Protein AF-A0AAW9KDI6-F1 (afdb_monomer_lite)

Radius of gyration: 39.96 Å; chains: 1; bounding box: 71×36×98 Å

pLDDT: mean 90.15, std 8.08, range [50.38, 98.44]

Organism: Clostridium perfringens (NCBI:txid1502)

Secondary structure (DSSP, 8-state):
-HHHHHHHHHHHHHS-SS--HHHHHHHHHHHHHTTTTSEEEEEEEETTEEEEEEEE--HHHHTTSEEEEESSHHHHHHHHHHHHHHHHHHHHHHHHHHHHHHHHHHHHHHHHHHHHHHHHHHHTHHHHHHHHHHHHHTGGGPPTT-SEEEEE-TTSTT--EEEEE--TTS-HHHHHHHHHHHHHHHHHH-

Structure (mmCIF, N/CA/C/O backbone):
data_AF-A0AAW9KDI6-F1
#
_entry.id   AF-A0AAW9KDI6-F1
#
loop_
_atom_site.group_PDB
_atom_site.id
_atom_site.type_symbol
_atom_site.label_atom_id
_atom_site.label_alt_id
_atom_site.label_comp_id
_atom_site.label_asym_id
_atom_site.label_entity_id
_atom_site.label_seq_id
_atom_site.pdbx_PDB_ins_code
_atom_site.Cartn_x
_atom_site.Cartn_y
_atom_site.Cartn_z
_atom_site.occupancy
_atom_site.B_iso_or_equiv
_atom_site.auth_seq_id
_atom_site.auth_comp_id
_atom_site.auth_asym_id
_atom_site.auth_atom_id
_atom_site.pdbx_PDB_model_num
ATOM 1 N N . GLY A 1 1 ? 11.088 2.770 -30.525 1.00 50.38 1 GLY A N 1
ATOM 2 C CA . GLY A 1 1 ? 9.807 3.059 -31.230 1.00 50.38 1 GLY A CA 1
ATOM 3 C C . GLY A 1 1 ? 9.611 4.532 -31.585 1.00 50.38 1 GLY A C 1
ATOM 4 O O . GLY A 1 1 ? 9.588 4.874 -32.758 1.00 50.38 1 GLY A O 1
ATOM 5 N N . LYS A 1 2 ? 9.484 5.420 -30.587 1.00 68.62 2 LYS A N 1
ATOM 6 C CA . LYS A 1 2 ? 9.299 6.873 -30.806 1.00 68.62 2 LYS A CA 1
ATOM 7 C C . LYS A 1 2 ? 10.582 7.620 -31.217 1.00 68.62 2 LYS A C 1
ATOM 9 O O . LYS A 1 2 ? 10.505 8.715 -31.759 1.00 68.62 2 LYS A O 1
ATOM 14 N N . SER A 1 3 ? 11.752 7.046 -30.947 1.00 76.44 3 SER A N 1
ATOM 15 C CA . SER A 1 3 ? 13.063 7.683 -31.137 1.00 76.44 3 SER A CA 1
ATOM 16 C C . SER A 1 3 ? 13.425 7.845 -32.618 1.00 76.44 3 SER A C 1
ATOM 18 O O . SER A 1 3 ? 13.747 8.951 -33.054 1.00 76.44 3 SER A O 1
ATOM 20 N N . LEU A 1 4 ? 13.270 6.767 -33.398 1.00 78.62 4 LEU A N 1
ATOM 21 C CA . LEU A 1 4 ? 13.506 6.755 -34.845 1.00 78.62 4 LEU A CA 1
ATOM 22 C C . LEU A 1 4 ? 12.496 7.633 -35.590 1.00 78.62 4 LEU A C 1
ATOM 24 O O . LEU A 1 4 ? 12.890 8.453 -36.409 1.00 78.62 4 LEU A O 1
ATOM 28 N N . SER A 1 5 ? 11.201 7.533 -35.272 1.00 81.62 5 SER A N 1
ATOM 29 C CA . SER A 1 5 ? 10.185 8.376 -35.917 1.00 81.62 5 SER A CA 1
ATOM 30 C C . SER A 1 5 ? 10.403 9.864 -35.636 1.00 81.62 5 SER A C 1
ATOM 32 O O . SER A 1 5 ? 10.267 10.687 -36.536 1.00 81.62 5 SER A O 1
ATOM 34 N N . LYS A 1 6 ? 10.813 10.220 -34.411 1.00 81.38 6 LYS A N 1
ATOM 35 C CA . LYS A 1 6 ? 11.171 11.597 -34.048 1.00 81.38 6 LYS A CA 1
ATOM 36 C C . LYS A 1 6 ? 12.442 12.080 -34.752 1.00 81.38 6 LYS A C 1
ATOM 38 O O . LYS A 1 6 ? 12.523 13.261 -35.076 1.00 81.38 6 LYS A O 1
ATOM 43 N N . SER A 1 7 ? 13.417 11.196 -34.969 1.00 80.00 7 SER A N 1
ATOM 44 C CA . SER A 1 7 ? 14.617 11.498 -35.759 1.00 80.00 7 SER A CA 1
ATOM 45 C C . SER A 1 7 ? 14.251 11.764 -37.221 1.00 80.00 7 SER A C 1
ATOM 47 O O . SER A 1 7 ? 14.527 12.848 -37.722 1.00 80.00 7 SER A O 1
ATOM 49 N N . ILE A 1 8 ? 13.508 10.850 -37.852 1.00 80.06 8 ILE A N 1
ATOM 50 C CA . ILE A 1 8 ? 13.028 10.991 -39.234 1.00 80.06 8 ILE A CA 1
ATOM 51 C C . ILE A 1 8 ? 12.225 12.287 -39.408 1.00 80.06 8 ILE A C 1
ATOM 53 O O . ILE A 1 8 ? 12.468 13.040 -40.344 1.00 80.06 8 ILE A O 1
ATOM 57 N N . TYR A 1 9 ? 11.310 12.588 -38.482 1.00 81.06 9 TYR A N 1
ATOM 58 C CA . TYR A 1 9 ? 10.530 13.825 -38.523 1.00 81.06 9 TYR A CA 1
ATOM 59 C C . TYR A 1 9 ? 11.410 15.079 -38.477 1.00 81.06 9 TYR A C 1
ATOM 61 O O . TYR A 1 9 ? 11.176 16.011 -39.243 1.00 81.06 9 TYR A O 1
ATOM 69 N N . LYS A 1 10 ? 12.423 15.113 -37.598 1.00 78.31 10 LYS A N 1
ATOM 70 C CA . LYS A 1 10 ? 13.362 16.240 -37.528 1.00 78.31 10 LYS A CA 1
ATOM 71 C C . LYS A 1 10 ? 14.131 16.403 -38.835 1.00 78.31 10 LYS A C 1
ATOM 73 O O . LYS A 1 10 ? 14.172 17.518 -39.338 1.00 78.31 10 LYS A O 1
ATOM 78 N N . ASN A 1 11 ? 14.642 15.311 -39.396 1.00 78.06 11 ASN A N 1
ATOM 79 C CA . ASN A 1 11 ? 15.410 15.346 -40.640 1.00 78.06 11 ASN A CA 1
ATOM 80 C C . ASN A 1 11 ? 14.552 15.848 -41.815 1.00 78.06 11 ASN A C 1
ATOM 82 O O . ASN A 1 11 ? 15.003 16.672 -42.595 1.00 78.06 11 ASN A O 1
ATOM 86 N N . ILE A 1 12 ? 13.283 15.432 -41.902 1.00 77.94 12 ILE A N 1
ATOM 87 C CA . ILE A 1 12 ? 12.346 15.925 -42.930 1.00 77.94 12 ILE A CA 1
ATOM 88 C C . ILE A 1 12 ? 11.987 17.408 -42.709 1.00 77.94 12 ILE A C 1
ATOM 90 O O . ILE A 1 12 ? 11.808 18.150 -43.674 1.00 77.94 12 ILE A O 1
ATOM 94 N N . SER A 1 13 ? 11.858 17.837 -41.448 1.00 72.56 13 SER A N 1
ATOM 95 C CA . SER A 1 13 ? 11.407 19.191 -41.085 1.00 72.56 13 SER A CA 1
ATOM 96 C C . SER A 1 13 ? 12.515 20.247 -41.111 1.00 72.56 13 SER A C 1
ATOM 98 O O . SER A 1 13 ? 12.206 21.426 -41.236 1.00 72.56 13 SER A O 1
ATOM 100 N N . GLN A 1 14 ? 13.787 19.863 -40.958 1.00 65.69 14 GLN A N 1
ATOM 101 C CA . GLN A 1 14 ? 14.921 20.797 -41.017 1.00 65.69 14 GLN A CA 1
ATOM 102 C C . GLN A 1 14 ? 15.125 21.385 -42.420 1.00 65.69 14 GLN A C 1
ATOM 104 O O . GLN A 1 14 ? 15.564 22.527 -42.523 1.00 65.69 14 GLN A O 1
ATOM 109 N N . ASP A 1 15 ? 14.738 20.651 -43.467 1.00 58.00 15 ASP A N 1
ATOM 110 C CA . ASP A 1 15 ? 14.993 21.041 -44.857 1.00 58.00 15 ASP A CA 1
ATOM 111 C C . ASP A 1 15 ? 13.822 21.772 -45.543 1.00 58.00 15 ASP A C 1
ATOM 113 O O . ASP A 1 15 ? 14.015 22.329 -46.621 1.00 58.00 15 ASP A O 1
ATOM 117 N N . ASN A 1 16 ? 12.606 21.801 -44.969 1.00 60.25 16 ASN A N 1
ATOM 118 C CA . ASN A 1 16 ? 11.418 22.310 -45.676 1.00 60.25 16 ASN A CA 1
ATOM 119 C C . ASN A 1 16 ? 10.397 23.032 -44.776 1.00 60.25 16 ASN A C 1
ATOM 121 O O . ASN A 1 16 ? 9.900 22.471 -43.802 1.00 60.25 16 ASN A O 1
ATOM 125 N N . ASN A 1 17 ? 9.971 24.238 -45.182 1.00 63.78 17 ASN A N 1
ATOM 126 C CA . ASN A 1 17 ? 8.919 25.015 -44.501 1.00 63.78 17 ASN A CA 1
ATOM 127 C C . ASN A 1 17 ? 7.511 24.384 -44.603 1.00 63.78 17 ASN A C 1
ATOM 129 O O . ASN A 1 17 ? 6.624 24.746 -43.832 1.00 63.78 17 ASN A O 1
ATOM 133 N N . THR A 1 18 ? 7.283 23.454 -45.541 1.00 71.31 18 THR A N 1
ATOM 134 C CA . THR A 1 18 ? 6.028 22.688 -45.663 1.00 71.31 18 THR A CA 1
ATOM 135 C C . THR A 1 18 ? 6.316 21.237 -46.048 1.00 71.31 18 THR A C 1
ATOM 137 O O . THR A 1 18 ? 7.065 20.965 -46.982 1.00 71.31 18 THR A O 1
ATOM 140 N N . ILE A 1 19 ? 5.723 20.292 -45.314 1.00 77.75 19 ILE A N 1
ATOM 141 C CA . ILE A 1 19 ? 5.861 18.853 -45.566 1.00 77.75 19 ILE A CA 1
ATOM 142 C C . ILE A 1 19 ? 4.794 18.439 -46.588 1.00 77.75 19 ILE A C 1
ATOM 144 O O . ILE A 1 19 ? 3.603 18.609 -46.332 1.00 77.75 19 ILE A O 1
ATOM 148 N N . ASN A 1 20 ? 5.204 17.872 -47.725 1.00 84.38 20 ASN A N 1
ATOM 149 C CA . ASN A 1 20 ? 4.297 17.332 -48.742 1.00 84.38 20 ASN A CA 1
ATOM 150 C C . ASN A 1 20 ? 4.613 15.854 -49.058 1.00 84.38 20 ASN A C 1
ATOM 152 O O . ASN A 1 20 ? 5.637 15.311 -48.637 1.00 84.38 20 ASN A O 1
ATOM 156 N N . MET A 1 21 ? 3.709 15.185 -49.778 1.00 84.38 21 MET A N 1
ATOM 157 C CA . MET A 1 21 ? 3.810 13.742 -50.031 1.00 84.38 21 MET A CA 1
ATOM 158 C C . MET A 1 21 ? 5.005 13.364 -50.918 1.00 84.38 21 MET A C 1
ATOM 160 O O . MET A 1 21 ? 5.613 12.315 -50.714 1.00 84.38 21 MET A O 1
ATOM 164 N N . GLU A 1 22 ? 5.375 14.230 -51.860 1.00 85.62 22 GLU A N 1
ATOM 165 C CA . GLU A 1 22 ? 6.502 14.011 -52.768 1.00 85.62 22 GLU A CA 1
ATOM 166 C C . GLU A 1 22 ? 7.850 14.076 -52.034 1.00 85.62 22 GLU A C 1
ATOM 168 O O . GLU A 1 22 ? 8.706 13.211 -52.224 1.00 85.62 22 GLU A O 1
ATOM 173 N N . LEU A 1 23 ? 8.010 15.034 -51.117 1.00 83.56 23 LEU A N 1
ATOM 174 C CA . LEU A 1 23 ? 9.180 15.152 -50.244 1.00 83.56 23 LEU A CA 1
ATOM 175 C C . LEU A 1 23 ? 9.330 13.932 -49.336 1.00 83.56 23 LEU A C 1
ATOM 177 O O . LEU A 1 23 ? 10.421 13.374 -49.242 1.00 83.56 23 LEU A O 1
ATOM 181 N N . ILE A 1 24 ? 8.238 13.483 -48.705 1.00 85.38 24 ILE A N 1
ATOM 182 C CA . ILE A 1 24 ? 8.248 12.277 -47.865 1.00 85.38 24 ILE A CA 1
ATOM 183 C C . ILE A 1 24 ? 8.690 11.067 -48.691 1.00 85.38 24 ILE A C 1
ATOM 185 O O . ILE A 1 24 ? 9.576 10.320 -48.273 1.00 85.38 24 ILE A O 1
ATOM 189 N N . PHE A 1 25 ? 8.093 10.875 -49.869 1.00 86.69 25 PHE A N 1
ATOM 190 C CA . PHE A 1 25 ? 8.416 9.751 -50.741 1.00 86.69 25 PHE A CA 1
ATOM 191 C C . PHE A 1 25 ? 9.888 9.766 -51.168 1.00 86.69 25 PHE A C 1
ATOM 193 O O . PHE A 1 25 ? 10.577 8.751 -51.048 1.00 86.69 25 PHE A O 1
ATOM 200 N N . ASN A 1 26 ? 10.394 10.921 -51.604 1.00 86.38 26 ASN A N 1
ATOM 201 C CA . ASN A 1 26 ? 11.786 11.071 -52.017 1.00 86.38 26 ASN A CA 1
ATOM 202 C C . ASN A 1 26 ? 12.758 10.870 -50.848 1.00 86.38 26 ASN A C 1
ATOM 204 O O . ASN A 1 26 ? 13.753 10.162 -51.014 1.00 86.38 26 ASN A O 1
ATOM 208 N N . PHE A 1 27 ? 12.448 11.399 -49.659 1.00 86.31 27 PHE A N 1
ATOM 209 C CA . PHE A 1 27 ? 13.239 11.167 -48.451 1.00 86.31 27 PHE A CA 1
ATOM 210 C C . PHE A 1 27 ? 13.341 9.675 -48.136 1.00 86.31 27 PHE A C 1
ATOM 212 O O . PHE A 1 27 ? 14.447 9.157 -48.010 1.00 86.31 27 PHE A O 1
ATOM 219 N N . PHE A 1 28 ? 12.215 8.957 -48.060 1.00 86.88 28 PHE A N 1
ATOM 220 C CA . PHE A 1 28 ? 12.239 7.523 -47.760 1.00 86.88 28 PHE A CA 1
ATOM 221 C C . PHE A 1 28 ? 12.954 6.724 -48.847 1.00 86.88 28 PHE A C 1
ATOM 223 O O . PHE A 1 28 ? 13.717 5.816 -48.528 1.00 86.88 28 PHE A O 1
ATOM 230 N N . LYS A 1 29 ? 12.779 7.080 -50.123 1.00 88.38 29 LYS A N 1
ATOM 231 C CA . LYS A 1 29 ? 13.494 6.440 -51.231 1.00 88.38 29 LYS A CA 1
ATOM 232 C C . LYS A 1 29 ? 15.012 6.590 -51.087 1.00 88.38 29 LYS A C 1
ATOM 234 O O . LYS A 1 29 ? 15.734 5.611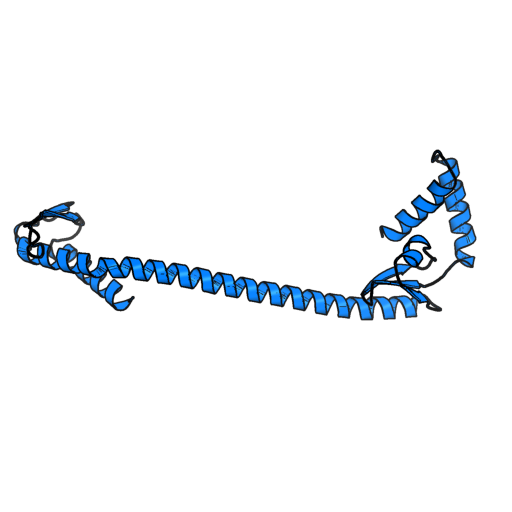 -51.262 1.00 88.38 29 LYS A O 1
ATOM 239 N N . ILE A 1 30 ? 15.493 7.788 -50.746 1.00 85.75 30 ILE A N 1
ATOM 240 C CA . ILE A 1 30 ? 16.919 8.062 -50.510 1.00 85.75 30 ILE A CA 1
ATOM 241 C C . ILE A 1 30 ? 17.404 7.349 -49.244 1.00 85.75 30 ILE A C 1
ATOM 243 O O . ILE A 1 30 ? 18.432 6.678 -49.277 1.00 85.75 30 ILE A O 1
ATOM 247 N N . PHE A 1 31 ? 16.650 7.447 -48.150 1.00 84.94 31 PHE A N 1
ATOM 248 C CA . PHE A 1 31 ? 16.969 6.818 -46.872 1.00 84.94 31 PHE A CA 1
ATOM 249 C C . PHE A 1 31 ? 17.127 5.300 -47.007 1.00 84.94 31 PHE A C 1
ATOM 251 O O . PHE A 1 31 ? 18.142 4.758 -46.581 1.00 84.94 31 PHE A O 1
ATOM 258 N N . ILE A 1 32 ? 16.171 4.622 -47.655 1.00 85.50 32 ILE A N 1
ATOM 259 C CA . ILE A 1 32 ? 16.225 3.172 -47.890 1.00 85.50 32 ILE A CA 1
ATOM 260 C C . ILE A 1 32 ? 17.392 2.809 -48.814 1.00 85.50 32 ILE A C 1
ATOM 262 O O . ILE A 1 32 ? 18.109 1.855 -48.531 1.00 85.50 32 ILE A O 1
ATOM 266 N N . LYS A 1 33 ? 17.633 3.582 -49.882 1.00 86.75 33 LYS A N 1
ATOM 267 C CA . LYS A 1 33 ? 18.763 3.336 -50.792 1.00 86.75 33 LYS A CA 1
ATOM 268 C C . LYS A 1 33 ? 20.118 3.468 -50.087 1.00 86.75 33 LYS A C 1
ATOM 270 O O . LYS A 1 33 ? 21.036 2.716 -50.388 1.00 86.75 33 LYS A O 1
ATOM 275 N N . ASN A 1 34 ? 20.240 4.407 -49.153 1.00 84.50 34 ASN A N 1
ATOM 276 C CA . ASN A 1 34 ? 21.475 4.651 -48.407 1.00 84.50 34 ASN A CA 1
ATOM 277 C C . ASN A 1 34 ? 21.626 3.750 -47.174 1.00 84.50 34 ASN A C 1
ATOM 279 O O . ASN A 1 34 ? 22.652 3.815 -46.499 1.00 84.50 34 ASN A O 1
ATOM 283 N N . LEU A 1 35 ? 20.624 2.925 -46.863 1.00 81.88 35 LEU A N 1
ATOM 284 C CA . LEU A 1 35 ? 20.572 2.162 -45.622 1.00 81.88 35 LEU A CA 1
ATOM 285 C C . LEU A 1 35 ? 21.698 1.128 -45.559 1.00 81.88 35 LEU A C 1
ATOM 287 O O . LEU A 1 35 ? 22.348 1.042 -44.526 1.00 81.88 35 LEU A O 1
ATOM 291 N N . GLU A 1 36 ? 22.000 0.439 -46.665 1.00 77.31 36 GLU A N 1
ATOM 292 C CA . GLU A 1 36 ? 23.092 -0.550 -46.743 1.00 77.31 36 GLU A CA 1
ATOM 293 C C . GLU A 1 36 ? 24.462 0.036 -46.369 1.00 77.31 36 GLU A C 1
ATOM 295 O O . GLU A 1 36 ? 25.248 -0.621 -45.691 1.00 77.31 36 GLU A O 1
ATOM 300 N N . ASN A 1 37 ? 24.722 1.292 -46.738 1.00 79.44 37 ASN A N 1
ATOM 301 C CA . ASN A 1 37 ? 25.997 1.962 -46.464 1.00 79.44 37 ASN A CA 1
ATOM 302 C C . ASN A 1 37 ? 26.044 2.640 -45.084 1.00 79.44 37 ASN A C 1
ATOM 304 O O . ASN A 1 37 ? 27.121 3.007 -44.620 1.00 79.44 37 ASN A O 1
ATOM 308 N N . ASN A 1 38 ? 24.892 2.805 -44.427 1.00 80.25 38 ASN A N 1
ATOM 309 C CA . ASN A 1 38 ? 24.746 3.550 -43.174 1.00 80.25 38 ASN A CA 1
ATOM 310 C C . ASN A 1 38 ? 24.330 2.664 -41.990 1.00 80.25 38 ASN A C 1
ATOM 312 O O . ASN A 1 38 ? 23.892 3.179 -40.956 1.00 80.25 38 ASN A O 1
ATOM 316 N N . ILE A 1 39 ? 24.460 1.340 -42.116 1.00 86.81 39 ILE A N 1
ATOM 317 C CA . ILE A 1 39 ? 24.161 0.424 -41.015 1.00 86.81 39 ILE A CA 1
ATOM 318 C C . ILE A 1 39 ? 25.186 0.634 -39.901 1.00 86.81 39 ILE A C 1
ATOM 320 O O . ILE A 1 39 ? 26.378 0.379 -40.066 1.00 86.81 39 ILE A O 1
ATOM 324 N N . LYS A 1 40 ? 24.706 1.069 -38.737 1.00 89.62 40 LYS A N 1
ATOM 325 C CA . LYS A 1 40 ? 25.499 1.191 -37.513 1.00 89.62 40 LYS A CA 1
ATOM 326 C C . LYS A 1 40 ? 24.717 0.606 -36.353 1.00 89.62 40 LYS A C 1
ATOM 328 O O . LYS A 1 40 ? 23.630 1.072 -36.031 1.00 89.62 40 LYS A O 1
ATOM 333 N N . PHE A 1 41 ? 25.277 -0.407 -35.707 1.00 93.88 41 PHE A N 1
ATOM 334 C CA . PHE A 1 41 ? 24.657 -1.052 -34.556 1.00 93.88 41 PHE A CA 1
ATOM 335 C C . PHE A 1 41 ? 25.049 -0.296 -33.291 1.00 93.88 41 PHE A C 1
ATOM 337 O O . PHE A 1 41 ? 26.186 -0.409 -32.831 1.00 93.88 41 PHE A O 1
ATOM 344 N N . LYS A 1 42 ? 24.116 0.489 -32.744 1.00 93.25 42 LYS A N 1
ATOM 345 C CA . LYS A 1 42 ? 24.346 1.310 -31.552 1.00 93.25 42 LYS A CA 1
ATOM 346 C C . LYS A 1 42 ? 23.320 1.055 -30.456 1.00 93.25 42 LYS A C 1
ATOM 348 O O . LYS A 1 42 ? 22.120 0.993 -30.718 1.00 93.25 42 LYS A O 1
ATOM 353 N N . ILE A 1 43 ? 23.800 0.971 -29.219 1.00 94.81 43 ILE A N 1
ATOM 354 C CA . ILE A 1 43 ? 22.980 1.043 -28.003 1.00 94.81 43 ILE A CA 1
ATOM 355 C C . ILE A 1 43 ? 23.128 2.441 -27.416 1.00 94.81 43 ILE A C 1
ATOM 357 O O . ILE A 1 43 ? 24.250 2.915 -27.269 1.00 94.81 43 ILE A O 1
ATOM 361 N N . TYR A 1 44 ? 22.016 3.073 -27.049 1.00 93.12 44 TYR A N 1
ATOM 362 C CA . TYR A 1 44 ? 21.978 4.387 -26.410 1.00 93.12 44 TYR A CA 1
ATOM 363 C C . TYR A 1 44 ? 21.699 4.264 -24.913 1.00 93.12 44 TYR A C 1
ATOM 365 O O . TYR A 1 44 ? 20.808 3.516 -24.488 1.00 93.12 44 TYR A O 1
ATOM 373 N N . MET A 1 45 ? 22.442 5.026 -24.113 1.00 92.94 45 MET A N 1
ATOM 374 C CA . MET A 1 45 ? 22.440 4.939 -22.657 1.00 92.94 45 MET A CA 1
ATOM 375 C C . MET A 1 45 ? 22.335 6.316 -21.998 1.00 92.94 45 MET A C 1
ATOM 377 O O . MET A 1 45 ? 22.889 7.310 -22.463 1.00 92.94 45 MET A O 1
ATOM 381 N N . ASP A 1 46 ? 21.653 6.352 -20.860 1.00 92.25 46 ASP A N 1
ATOM 382 C CA . ASP A 1 46 ? 21.533 7.526 -19.998 1.00 92.25 46 ASP A CA 1
ATOM 383 C C . ASP A 1 46 ? 22.160 7.204 -18.646 1.00 92.25 46 ASP A C 1
ATOM 385 O O . ASP A 1 46 ? 21.581 6.421 -17.888 1.00 92.25 46 ASP A O 1
ATOM 389 N N . LYS A 1 47 ? 23.344 7.766 -18.366 1.00 83.81 47 LYS A N 1
ATOM 390 C CA . LYS A 1 47 ? 24.071 7.571 -17.095 1.00 83.81 47 LYS A CA 1
ATOM 391 C C . LYS A 1 47 ? 24.100 6.091 -16.657 1.00 83.81 47 LYS A C 1
ATOM 393 O O . LYS A 1 47 ? 23.756 5.782 -15.522 1.00 83.81 47 LYS A O 1
ATOM 398 N N . ASP A 1 48 ? 24.424 5.198 -17.599 1.00 84.62 48 ASP A N 1
ATOM 399 C CA . ASP A 1 48 ? 24.519 3.727 -17.461 1.00 84.62 48 ASP A CA 1
ATOM 400 C C . ASP A 1 48 ? 23.215 2.916 -17.586 1.00 84.62 48 ASP A C 1
ATOM 402 O O . ASP A 1 48 ? 23.229 1.682 -17.555 1.00 84.62 48 ASP A O 1
ATOM 406 N N . ILE A 1 49 ? 22.070 3.565 -17.804 1.00 91.38 49 ILE A N 1
ATOM 407 C CA . ILE A 1 49 ? 20.800 2.873 -18.062 1.00 91.38 49 ILE A CA 1
ATOM 408 C C . ILE A 1 49 ? 20.602 2.705 -19.564 1.00 91.38 49 ILE A C 1
ATOM 410 O O . ILE A 1 49 ? 20.560 3.694 -20.297 1.00 91.38 49 ILE A O 1
ATOM 414 N N . PHE A 1 50 ? 20.412 1.466 -20.023 1.00 93.31 50 PHE A N 1
ATOM 415 C CA . PHE A 1 50 ? 20.159 1.187 -21.435 1.00 93.31 50 PHE A CA 1
ATOM 416 C C . PHE A 1 50 ? 18.753 1.676 -21.793 1.00 93.31 50 PHE A C 1
ATOM 418 O O . PHE A 1 50 ? 17.769 1.329 -21.130 1.00 93.31 50 PHE A O 1
ATOM 425 N N . LYS A 1 51 ? 18.651 2.517 -22.827 1.00 90.12 51 LYS A N 1
ATOM 426 C CA . LYS A 1 51 ? 17.386 3.147 -23.232 1.00 90.12 51 LYS A CA 1
ATOM 427 C C . LYS A 1 51 ? 16.791 2.509 -24.472 1.00 90.12 51 LYS A C 1
ATOM 429 O O . LYS A 1 51 ? 15.644 2.075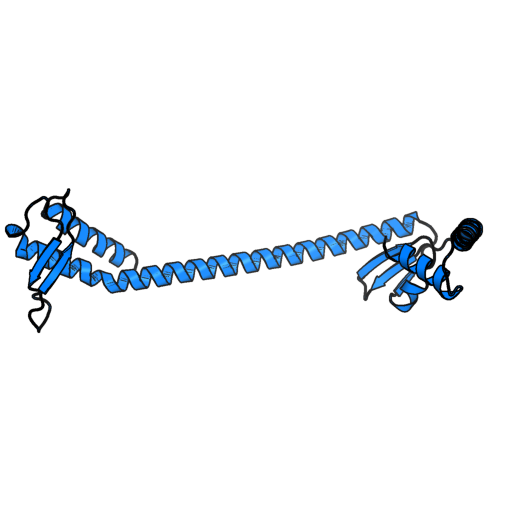 -24.434 1.00 90.12 51 LYS A O 1
ATOM 434 N N . ASP A 1 52 ? 17.547 2.495 -25.560 1.00 91.50 52 ASP A N 1
ATOM 435 C CA . ASP A 1 52 ? 17.096 1.993 -26.857 1.00 91.50 52 ASP A CA 1
ATOM 436 C C . ASP A 1 52 ? 18.315 1.541 -27.666 1.00 91.50 52 ASP A C 1
ATOM 438 O O . ASP A 1 52 ? 19.452 1.910 -27.354 1.00 91.50 52 ASP A O 1
ATOM 442 N N . PHE A 1 53 ? 18.080 0.766 -28.715 1.00 92.50 53 PHE A N 1
ATOM 443 C CA . PHE A 1 53 ? 19.114 0.375 -29.663 1.00 92.50 53 PHE A CA 1
ATOM 444 C C . PHE A 1 53 ? 18.620 0.563 -31.093 1.00 92.50 53 PHE A C 1
ATOM 446 O O . PHE A 1 53 ? 17.429 0.437 -31.381 1.00 92.50 53 PHE A O 1
ATOM 453 N N . HIS A 1 54 ? 19.541 0.856 -32.006 1.00 91.81 54 HIS A N 1
ATOM 454 C CA . HIS A 1 54 ? 19.223 1.083 -33.409 1.00 91.81 54 HIS A CA 1
ATOM 455 C C . HIS A 1 54 ? 20.309 0.518 -34.329 1.00 91.81 54 HIS A C 1
ATOM 457 O O . HIS A 1 54 ? 21.471 0.399 -33.950 1.00 91.81 54 HIS A O 1
ATOM 463 N N . CYS A 1 55 ? 19.902 0.160 -35.549 1.00 89.56 55 CYS A N 1
ATOM 464 C CA . CYS A 1 55 ? 20.785 -0.246 -36.649 1.00 89.56 55 CYS A CA 1
ATOM 465 C C . CYS A 1 55 ? 21.178 0.925 -37.565 1.00 89.56 55 CYS A C 1
ATOM 467 O O . CYS A 1 55 ? 21.810 0.722 -38.598 1.00 89.56 55 CYS A O 1
ATOM 469 N N . VAL A 1 56 ? 20.793 2.141 -37.185 1.00 87.44 56 VAL A N 1
ATOM 470 C CA . VAL A 1 56 ? 21.147 3.395 -37.842 1.00 87.44 56 VAL A CA 1
ATOM 471 C C . VAL A 1 56 ? 21.569 4.391 -36.775 1.00 87.44 56 VAL A C 1
ATOM 473 O O . VAL A 1 56 ? 21.100 4.341 -35.634 1.00 87.44 56 VAL A O 1
ATOM 476 N N . GLU A 1 57 ? 22.445 5.306 -37.154 1.00 83.12 57 GLU A N 1
ATOM 477 C CA . GLU A 1 57 ? 22.873 6.394 -36.287 1.00 83.12 57 GLU A CA 1
ATOM 478 C C . GLU A 1 57 ? 21.765 7.436 -36.140 1.00 83.12 57 GLU A C 1
ATOM 480 O O . GLU A 1 57 ? 21.204 7.911 -37.127 1.00 83.12 57 GLU A O 1
ATOM 485 N N . LEU A 1 58 ? 21.435 7.777 -34.897 1.00 85.06 58 LEU A N 1
ATOM 486 C CA . LEU A 1 58 ? 20.418 8.762 -34.558 1.00 85.06 58 LEU A CA 1
ATOM 487 C C . LEU A 1 58 ? 21.067 9.974 -33.876 1.00 85.06 58 LEU A C 1
ATOM 489 O O . LEU A 1 58 ? 21.259 9.985 -32.661 1.00 85.06 58 LEU A O 1
ATOM 493 N N . GLU A 1 59 ? 21.363 11.020 -34.650 1.00 79.56 59 GLU A N 1
ATOM 494 C CA . GLU A 1 59 ? 22.013 12.264 -34.182 1.00 79.56 59 GLU A CA 1
ATOM 495 C C . GLU A 1 59 ? 21.269 12.931 -33.006 1.00 79.56 59 GLU A C 1
ATOM 497 O O . GLU A 1 59 ? 21.847 13.489 -32.068 1.00 79.56 59 GLU A O 1
ATOM 502 N N . ASN A 1 60 ? 19.937 12.833 -33.016 1.00 78.06 60 ASN A N 1
ATOM 503 C CA . ASN A 1 60 ? 19.082 13.358 -31.954 1.00 78.06 60 ASN A CA 1
ATOM 504 C C . ASN A 1 60 ? 19.232 12.614 -30.619 1.00 78.06 60 ASN A C 1
ATOM 506 O O . ASN A 1 60 ? 18.836 13.161 -29.593 1.00 78.06 60 ASN A O 1
ATOM 510 N N . LEU A 1 61 ? 19.727 11.376 -30.634 1.00 80.19 61 LEU A N 1
ATOM 511 C CA . LEU A 1 61 ? 20.034 10.615 -29.430 1.00 80.19 61 LEU A CA 1
ATOM 512 C C . LEU A 1 61 ? 21.492 10.804 -29.025 1.00 80.19 61 LEU A C 1
ATOM 514 O O . LEU A 1 61 ? 21.749 10.895 -27.835 1.00 80.19 61 LEU A O 1
ATOM 518 N N . GLU A 1 62 ? 22.425 10.933 -29.968 1.00 79.25 62 GLU A N 1
ATOM 519 C CA . GLU A 1 62 ? 23.849 11.158 -29.658 1.00 79.25 62 GLU A CA 1
ATOM 520 C C . GLU A 1 62 ? 24.114 12.466 -28.917 1.00 79.25 62 GLU A C 1
ATOM 522 O O . GLU A 1 62 ? 25.004 12.544 -28.078 1.00 79.25 62 GLU A O 1
ATOM 527 N N . SER A 1 63 ? 23.306 13.490 -29.185 1.00 79.00 63 SER A N 1
ATOM 528 C CA . SER A 1 63 ? 23.388 14.767 -28.468 1.00 79.00 63 SER A CA 1
ATOM 529 C C . SER A 1 63 ? 22.947 14.685 -27.000 1.00 79.00 63 SER A C 1
ATOM 531 O O . SER A 1 63 ? 23.240 15.593 -26.226 1.00 79.00 63 SER A O 1
ATOM 533 N N . ILE A 1 64 ? 22.223 13.631 -26.610 1.00 84.31 64 ILE A N 1
ATOM 534 C CA . ILE A 1 64 ? 21.561 13.517 -25.298 1.00 84.31 64 ILE A CA 1
ATOM 535 C C . ILE A 1 64 ? 22.091 12.318 -24.500 1.00 84.31 64 ILE A C 1
ATOM 537 O O . ILE A 1 64 ? 22.132 12.357 -23.271 1.00 84.31 64 ILE A O 1
ATOM 541 N N . TYR A 1 65 ? 22.487 11.255 -25.191 1.00 90.00 65 TYR A N 1
ATOM 542 C CA . TYR A 1 65 ? 22.818 9.953 -24.636 1.00 90.00 65 TYR A CA 1
ATOM 543 C C . TYR A 1 65 ? 24.204 9.514 -25.092 1.00 90.00 65 TYR A C 1
ATOM 545 O O . TYR A 1 65 ? 24.611 9.758 -26.228 1.00 90.00 65 TYR A O 1
ATOM 553 N N . SER A 1 66 ? 24.909 8.794 -24.221 1.00 91.44 66 SER A N 1
ATOM 554 C CA . SER A 1 66 ? 26.110 8.074 -24.633 1.00 91.44 66 SER A CA 1
ATOM 555 C C . SER A 1 66 ? 25.719 6.865 -25.485 1.00 91.44 66 SER A C 1
ATOM 557 O O . SER A 1 66 ? 24.606 6.345 -25.366 1.00 91.44 66 SER A O 1
ATOM 559 N N . SER A 1 67 ? 26.615 6.416 -26.369 1.00 92.25 67 SER A N 1
ATOM 560 C CA . SER A 1 67 ? 26.356 5.245 -27.211 1.00 92.25 67 SER A CA 1
ATOM 561 C C . SER A 1 67 ? 27.502 4.238 -27.209 1.00 92.25 67 SER A C 1
ATOM 563 O O . SER A 1 67 ? 28.671 4.603 -27.096 1.00 92.25 67 SER A O 1
ATOM 565 N N . LEU A 1 68 ? 27.148 2.959 -27.340 1.00 93.06 68 LEU A N 1
ATOM 566 C CA . LEU A 1 68 ? 28.070 1.843 -27.552 1.00 93.06 68 LEU A CA 1
ATOM 567 C C . LEU A 1 68 ? 27.879 1.307 -28.964 1.00 93.06 68 LEU A C 1
ATOM 569 O O . LEU A 1 68 ? 26.742 1.094 -29.382 1.00 93.06 68 LEU A O 1
ATOM 573 N N . SER A 1 69 ? 28.978 1.086 -29.682 1.00 94.19 69 SER A N 1
ATOM 574 C CA . SER A 1 69 ? 28.956 0.586 -31.061 1.00 94.19 69 SER A CA 1
ATOM 575 C C . SER A 1 69 ? 29.313 -0.896 -31.120 1.00 94.19 69 SER A C 1
ATOM 577 O O . SER A 1 69 ? 30.185 -1.358 -30.386 1.00 94.19 69 SER A O 1
ATOM 579 N N . PHE A 1 70 ? 28.658 -1.623 -32.021 1.00 94.62 70 PHE A N 1
ATOM 580 C CA . PHE A 1 70 ? 28.825 -3.060 -32.218 1.00 94.62 70 PHE A CA 1
ATOM 581 C C . PHE A 1 70 ? 29.070 -3.379 -33.692 1.00 94.62 70 PHE A C 1
ATOM 583 O O . PHE A 1 70 ? 28.614 -2.669 -34.587 1.00 94.62 70 PHE A O 1
ATOM 590 N N . ASN A 1 71 ? 29.761 -4.490 -33.946 1.00 92.88 71 ASN A N 1
ATOM 591 C CA . ASN A 1 71 ? 30.119 -4.899 -35.307 1.00 92.88 71 ASN A CA 1
ATOM 592 C C . ASN A 1 71 ? 28.988 -5.646 -36.023 1.00 92.88 71 ASN A C 1
ATOM 594 O O . ASN A 1 71 ? 28.943 -5.681 -37.247 1.00 92.88 71 ASN A O 1
ATOM 598 N N . ASN A 1 72 ? 28.096 -6.287 -35.268 1.00 93.69 72 ASN A N 1
ATOM 599 C CA . ASN A 1 72 ? 27.031 -7.119 -35.809 1.00 93.69 72 ASN A CA 1
ATOM 600 C C . ASN A 1 72 ? 25.773 -7.011 -34.927 1.00 93.69 72 ASN A C 1
ATOM 602 O O . ASN A 1 72 ? 25.881 -6.678 -33.740 1.00 93.69 72 ASN A O 1
ATOM 606 N N . PRO A 1 73 ? 24.584 -7.303 -35.480 1.00 93.88 73 PRO A N 1
ATOM 607 C CA . PRO A 1 73 ? 23.335 -7.159 -34.746 1.00 93.88 73 PRO A CA 1
ATOM 608 C C . PRO A 1 73 ? 23.195 -8.181 -33.614 1.00 93.88 73 PRO A C 1
ATOM 610 O O . PRO A 1 73 ? 22.596 -7.849 -32.599 1.00 93.88 73 PRO A O 1
ATOM 613 N N . SER A 1 74 ? 23.759 -9.387 -33.748 1.00 96.25 74 SER A N 1
ATOM 614 C CA . SER A 1 74 ? 23.659 -10.425 -32.711 1.00 96.25 74 SER A CA 1
ATOM 615 C C . SER A 1 74 ? 24.298 -9.956 -31.408 1.00 96.25 74 SER A C 1
ATOM 617 O O . SER A 1 74 ? 23.627 -9.903 -30.386 1.00 96.25 74 SER A O 1
ATOM 619 N N . SER A 1 75 ? 25.556 -9.506 -31.462 1.00 96.25 75 SER A N 1
ATOM 620 C CA . SER A 1 75 ? 26.281 -9.018 -30.284 1.00 96.25 75 SER A CA 1
ATOM 621 C C . SER A 1 75 ? 25.604 -7.808 -29.638 1.00 96.25 75 SER A C 1
ATOM 623 O O . SER A 1 75 ? 25.610 -7.689 -28.417 1.00 96.25 75 SER A O 1
ATOM 625 N N . LEU A 1 76 ? 24.995 -6.928 -30.441 1.00 96.38 76 LEU A N 1
ATOM 626 C CA . LEU A 1 76 ? 24.214 -5.807 -29.923 1.00 96.38 76 LEU A CA 1
ATOM 627 C C . LEU A 1 76 ? 22.971 -6.285 -29.164 1.00 96.38 76 LEU A C 1
ATOM 629 O O . LEU A 1 76 ? 22.708 -5.798 -28.066 1.00 96.38 76 LEU A O 1
ATOM 633 N N . LEU A 1 77 ? 22.189 -7.199 -29.746 1.00 96.62 77 LEU A N 1
ATOM 634 C CA . LEU A 1 77 ? 20.954 -7.685 -29.128 1.00 96.62 77 LEU A CA 1
ATOM 635 C C . LEU A 1 77 ? 21.251 -8.481 -27.854 1.00 96.62 77 LEU A C 1
ATOM 637 O O . LEU A 1 77 ? 20.562 -8.284 -26.851 1.00 96.62 77 LEU A O 1
ATOM 641 N N . ASP A 1 78 ? 22.291 -9.316 -27.876 1.00 96.75 78 ASP A N 1
ATOM 642 C CA . ASP A 1 78 ? 22.727 -10.103 -26.722 1.00 96.75 78 ASP A CA 1
ATOM 643 C C . ASP A 1 78 ? 23.097 -9.193 -25.545 1.00 96.75 78 ASP A C 1
ATOM 645 O O . ASP A 1 78 ? 22.583 -9.372 -24.436 1.00 96.75 78 ASP A O 1
ATOM 649 N N . GLU A 1 79 ? 23.925 -8.171 -25.784 1.00 96.19 79 GLU A N 1
ATOM 650 C CA . GLU A 1 79 ? 24.316 -7.207 -24.751 1.00 96.19 79 GLU A CA 1
ATOM 651 C C . GLU A 1 79 ? 23.102 -6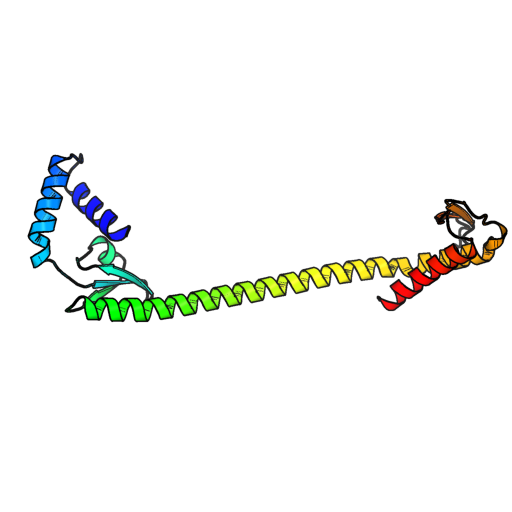.408 -24.256 1.00 96.19 79 GLU A C 1
ATOM 653 O O . GLU A 1 79 ? 22.858 -6.316 -23.049 1.00 96.19 79 GLU A O 1
ATOM 658 N N . PHE A 1 80 ? 22.292 -5.877 -25.181 1.00 95.94 80 PHE A N 1
ATOM 659 C CA . PHE A 1 80 ? 21.143 -5.047 -24.835 1.00 95.94 80 PHE A CA 1
ATOM 660 C C . PHE A 1 80 ? 20.158 -5.785 -23.936 1.00 95.94 80 PHE A C 1
ATOM 662 O O . PHE A 1 80 ? 19.822 -5.293 -22.858 1.00 95.94 80 PHE A O 1
ATOM 669 N N . PHE A 1 81 ? 19.696 -6.965 -24.351 1.00 95.62 81 PHE A N 1
ATOM 670 C CA . PHE A 1 81 ? 18.676 -7.692 -23.602 1.00 95.62 81 PHE A CA 1
ATOM 671 C C . PHE A 1 81 ? 19.220 -8.293 -22.306 1.00 95.62 81 PHE A C 1
ATOM 673 O O . PHE A 1 81 ? 18.495 -8.316 -21.312 1.00 95.62 81 PHE A O 1
ATOM 680 N N . THR A 1 82 ? 20.499 -8.678 -22.258 1.00 95.62 82 THR A N 1
ATOM 681 C CA . THR A 1 82 ? 21.133 -9.154 -21.018 1.00 95.62 82 THR A CA 1
ATOM 682 C C . THR A 1 82 ? 21.185 -8.060 -19.955 1.00 95.62 82 THR A C 1
ATOM 684 O O . THR A 1 82 ? 20.844 -8.295 -18.790 1.00 95.62 82 THR A O 1
ATOM 687 N N . VAL A 1 83 ? 21.614 -6.853 -20.329 1.00 95.25 83 VAL A N 1
ATOM 688 C CA . VAL A 1 83 ? 21.690 -5.716 -19.403 1.00 95.25 83 VAL A CA 1
ATOM 689 C C . VAL A 1 83 ? 20.292 -5.217 -19.048 1.00 95.25 83 VAL A C 1
ATOM 691 O O . VAL A 1 83 ? 20.003 -4.992 -17.870 1.00 95.25 83 VAL A O 1
ATOM 694 N N . LYS A 1 84 ? 19.402 -5.100 -20.038 1.00 93.94 84 LYS A N 1
ATOM 695 C CA . LYS A 1 84 ? 18.034 -4.618 -19.844 1.00 93.94 84 LYS A CA 1
ATOM 696 C C . LYS A 1 84 ? 17.246 -5.502 -18.881 1.00 93.94 84 LYS A C 1
ATOM 698 O O . LYS A 1 84 ? 16.631 -4.983 -17.955 1.00 93.94 84 LYS A O 1
ATOM 703 N N . ASP A 1 85 ? 17.341 -6.822 -19.024 1.00 95.19 85 ASP A N 1
ATOM 704 C CA . ASP A 1 85 ? 16.691 -7.769 -18.116 1.00 95.19 85 ASP A CA 1
ATOM 705 C C . ASP A 1 85 ? 17.235 -7.668 -16.677 1.00 95.19 85 ASP A C 1
ATOM 707 O O . ASP A 1 85 ? 16.478 -7.715 -15.706 1.00 95.19 85 ASP A O 1
ATOM 711 N N . LYS A 1 86 ? 18.547 -7.458 -16.492 1.00 94.56 86 LYS A N 1
ATOM 712 C CA . LYS A 1 86 ? 19.114 -7.191 -15.155 1.00 94.56 86 LYS A CA 1
ATOM 713 C C . LYS A 1 86 ? 18.565 -5.891 -14.559 1.00 94.56 86 LYS A C 1
ATOM 715 O O . LYS A 1 86 ? 18.175 -5.881 -13.390 1.00 94.56 86 LYS A O 1
ATOM 720 N N . GLN A 1 87 ? 18.515 -4.816 -15.345 1.00 94.06 87 GLN A N 1
ATOM 721 C CA . GLN A 1 87 ? 17.987 -3.517 -14.913 1.00 94.06 87 GLN A CA 1
ATOM 722 C C . GLN A 1 87 ? 16.507 -3.616 -14.529 1.00 94.06 87 GLN A C 1
ATOM 724 O O . GLN A 1 87 ? 16.122 -3.169 -13.448 1.00 94.06 87 GLN A O 1
ATOM 729 N N . ASP A 1 88 ? 15.694 -4.269 -15.356 1.00 93.75 88 ASP A N 1
ATOM 730 C CA . ASP A 1 88 ? 14.261 -4.421 -15.110 1.00 93.75 88 ASP A CA 1
ATOM 731 C C . ASP A 1 88 ? 13.993 -5.309 -13.885 1.00 93.75 88 ASP A C 1
ATOM 733 O O . ASP A 1 88 ? 13.145 -4.973 -13.056 1.00 93.75 88 ASP A O 1
ATOM 737 N N . ARG A 1 89 ? 14.770 -6.383 -13.677 1.00 95.50 89 ARG A N 1
ATOM 738 C CA . ARG A 1 89 ? 14.686 -7.201 -12.453 1.00 95.50 89 ARG A CA 1
ATOM 739 C C . ARG A 1 89 ? 14.994 -6.401 -11.187 1.00 95.50 89 ARG A C 1
ATOM 741 O O . ARG A 1 89 ? 14.287 -6.551 -10.188 1.00 95.50 89 ARG A O 1
ATOM 748 N N . LEU A 1 90 ? 16.018 -5.547 -11.210 1.00 93.50 90 LEU A N 1
ATOM 749 C CA . LEU A 1 90 ? 16.360 -4.688 -10.071 1.00 93.50 90 LEU A CA 1
ATOM 750 C C . LEU A 1 90 ? 15.268 -3.648 -9.790 1.00 93.50 90 LEU A C 1
ATOM 752 O O . LEU A 1 90 ? 14.883 -3.468 -8.632 1.00 93.50 90 LEU A O 1
ATOM 756 N N . LEU A 1 91 ? 14.740 -3.005 -10.836 1.00 93.00 91 LEU A N 1
ATOM 757 C CA . LEU A 1 91 ? 13.642 -2.044 -10.718 1.00 93.00 91 LEU A CA 1
ATOM 758 C C . LEU A 1 91 ? 12.387 -2.702 -10.142 1.00 93.00 91 LEU A C 1
ATOM 760 O O . LEU A 1 91 ? 11.829 -2.195 -9.170 1.00 93.00 91 LEU A O 1
ATOM 764 N N . ASN A 1 92 ? 11.993 -3.861 -10.672 1.00 95.19 92 ASN A N 1
ATOM 765 C CA . ASN A 1 92 ? 10.836 -4.608 -10.182 1.00 95.19 92 ASN A CA 1
ATOM 766 C C . ASN A 1 92 ? 10.996 -4.978 -8.704 1.00 95.19 92 ASN A C 1
ATOM 768 O O . ASN A 1 92 ? 10.102 -4.710 -7.904 1.00 95.19 92 ASN A O 1
ATOM 772 N N . ARG A 1 93 ? 12.172 -5.481 -8.303 1.00 96.38 93 ARG A N 1
ATOM 773 C CA . ARG A 1 93 ? 12.457 -5.789 -6.895 1.00 96.38 93 ARG A CA 1
ATOM 774 C C . ARG A 1 93 ? 12.365 -4.552 -5.999 1.00 96.38 93 ARG A C 1
ATOM 776 O O . ARG A 1 93 ? 11.849 -4.647 -4.889 1.00 96.38 93 ARG A O 1
ATOM 783 N N . SER A 1 94 ? 12.854 -3.401 -6.461 1.00 96.25 94 SER A N 1
ATOM 784 C CA . SER A 1 94 ? 12.748 -2.138 -5.721 1.00 96.25 94 SER A CA 1
ATOM 785 C C . SER A 1 94 ? 11.289 -1.724 -5.519 1.00 96.25 94 SER A C 1
ATOM 787 O O . SER A 1 94 ? 10.877 -1.430 -4.397 1.00 96.25 94 SER A O 1
ATOM 789 N N . VAL A 1 95 ? 10.482 -1.781 -6.581 1.00 97.31 95 VAL A N 1
ATOM 790 C CA . VAL A 1 95 ? 9.049 -1.463 -6.530 1.00 97.31 95 VAL A CA 1
ATOM 791 C C . VAL A 1 95 ? 8.304 -2.417 -5.594 1.00 97.31 95 VAL A C 1
ATOM 793 O O . VAL A 1 95 ? 7.479 -1.976 -4.793 1.00 97.31 95 VAL A O 1
ATOM 796 N N . ASP A 1 96 ? 8.606 -3.711 -5.639 1.00 97.31 96 ASP A N 1
ATOM 797 C CA . ASP A 1 96 ? 7.965 -4.699 -4.770 1.00 97.31 96 ASP A CA 1
ATOM 798 C C . ASP A 1 96 ? 8.328 -4.493 -3.295 1.00 97.31 96 ASP A C 1
ATOM 800 O O . ASP A 1 96 ? 7.455 -4.577 -2.428 1.00 97.31 96 ASP A O 1
ATOM 804 N N . LEU A 1 97 ? 9.581 -4.134 -2.998 1.00 97.75 97 LEU A N 1
ATOM 805 C CA . LEU A 1 97 ? 9.998 -3.752 -1.646 1.00 97.75 97 LEU A CA 1
ATOM 806 C C . LEU A 1 97 ? 9.267 -2.496 -1.163 1.00 97.75 97 LEU A C 1
ATOM 808 O O . LEU A 1 97 ? 8.776 -2.474 -0.034 1.00 97.75 97 LEU A O 1
ATOM 812 N N . GLN A 1 98 ? 9.144 -1.471 -2.009 1.00 97.75 98 GLN A N 1
ATOM 813 C CA . GLN A 1 98 ? 8.391 -0.261 -1.672 1.00 97.75 98 GLN A CA 1
ATOM 814 C C . GLN A 1 98 ? 6.926 -0.585 -1.366 1.00 97.75 98 GLN A C 1
ATOM 816 O O . GLN A 1 98 ? 6.409 -0.167 -0.329 1.00 97.75 98 GLN A O 1
ATOM 821 N N . ARG A 1 99 ? 6.268 -1.390 -2.210 1.00 98.06 99 ARG A N 1
ATOM 822 C CA . ARG A 1 99 ? 4.892 -1.854 -1.973 1.00 98.06 99 ARG A CA 1
ATOM 823 C C . ARG A 1 99 ? 4.773 -2.613 -0.656 1.00 98.06 99 ARG A C 1
ATOM 825 O O . ARG A 1 99 ? 3.843 -2.368 0.107 1.00 98.06 99 ARG A O 1
ATOM 832 N N . LEU A 1 100 ? 5.713 -3.511 -0.362 1.00 98.19 100 LEU A N 1
ATOM 833 C CA . LEU A 1 100 ? 5.728 -4.270 0.886 1.00 98.19 100 LEU A CA 1
ATOM 834 C C . LEU A 1 100 ? 5.850 -3.351 2.106 1.00 98.19 100 LEU A C 1
ATOM 836 O O . LEU A 1 100 ? 5.126 -3.542 3.084 1.00 98.19 100 LEU A O 1
ATOM 840 N N . ILE A 1 101 ? 6.730 -2.350 2.057 1.00 98.38 101 ILE A N 1
ATOM 841 C CA . ILE A 1 101 ? 6.900 -1.376 3.142 1.00 98.38 101 ILE A CA 1
ATOM 842 C C . ILE A 1 101 ? 5.609 -0.580 3.347 1.00 98.38 101 ILE A C 1
ATOM 844 O O . ILE A 1 101 ? 5.104 -0.532 4.468 1.00 98.38 101 ILE A O 1
ATOM 848 N N . LEU A 1 102 ? 5.033 -0.024 2.278 1.00 98.25 102 LEU A N 1
ATOM 849 C CA . LEU A 1 102 ? 3.792 0.755 2.347 1.00 98.25 102 LEU A CA 1
ATOM 850 C C . LEU A 1 102 ? 2.629 -0.073 2.909 1.00 98.25 102 LEU A C 1
ATOM 852 O O . LEU A 1 102 ? 1.955 0.362 3.841 1.00 98.25 102 LEU A O 1
ATOM 856 N N . ASN A 1 103 ? 2.467 -1.313 2.444 1.00 98.38 103 ASN A N 1
ATOM 857 C CA . ASN A 1 103 ? 1.444 -2.225 2.955 1.00 98.38 103 ASN A CA 1
ATOM 858 C C . ASN A 1 103 ? 1.605 -2.508 4.458 1.00 98.38 103 ASN A C 1
ATOM 860 O O . ASN A 1 103 ? 0.614 -2.624 5.184 1.00 98.38 103 ASN A O 1
ATOM 864 N N . ASN A 1 104 ? 2.843 -2.637 4.946 1.00 98.25 104 ASN A N 1
ATOM 865 C CA . ASN A 1 104 ? 3.103 -2.835 6.371 1.00 98.25 104 ASN A CA 1
ATOM 866 C C . ASN A 1 104 ? 2.837 -1.565 7.186 1.00 98.25 104 ASN A C 1
ATOM 868 O O . ASN A 1 104 ? 2.245 -1.661 8.262 1.00 98.25 104 ASN A O 1
ATOM 872 N N . ILE A 1 105 ? 3.201 -0.390 6.669 1.00 98.44 105 ILE A N 1
ATOM 873 C CA . ILE A 1 105 ? 2.873 0.902 7.287 1.00 98.44 105 ILE A CA 1
ATOM 874 C C . ILE A 1 105 ? 1.354 1.039 7.439 1.00 98.44 105 ILE A C 1
ATOM 876 O O . ILE A 1 105 ? 0.868 1.299 8.541 1.00 98.44 105 ILE A O 1
ATOM 880 N N . ASP A 1 106 ? 0.589 0.774 6.381 1.00 98.31 106 ASP A N 1
ATOM 881 C CA . ASP A 1 106 ? -0.874 0.841 6.419 1.00 98.31 106 ASP A CA 1
ATOM 882 C C . ASP A 1 106 ? -1.476 -0.166 7.398 1.00 98.31 106 ASP A C 1
ATOM 884 O O . ASP A 1 106 ? -2.385 0.164 8.168 1.00 98.31 106 ASP A O 1
ATOM 888 N N . ARG A 1 107 ? -0.944 -1.392 7.442 1.00 98.06 107 ARG A N 1
ATOM 889 C CA . ARG A 1 107 ? -1.361 -2.409 8.415 1.00 98.06 107 ARG A CA 1
ATOM 890 C C . ARG A 1 107 ? -1.130 -1.939 9.852 1.00 98.06 107 ARG A C 1
ATOM 892 O O . ARG A 1 107 ? -2.034 -2.073 10.680 1.00 98.06 107 ARG A O 1
ATOM 899 N N . CYS A 1 108 ? 0.039 -1.374 10.145 1.00 98.25 108 CYS A N 1
ATOM 900 C CA . CYS A 1 108 ? 0.375 -0.835 11.462 1.00 98.25 108 CYS A CA 1
ATOM 901 C C . CYS A 1 108 ? -0.525 0.347 11.835 1.00 98.25 108 CYS A C 1
ATOM 903 O O . CYS A 1 108 ? -1.093 0.357 12.927 1.00 98.25 108 CYS A O 1
ATOM 905 N N . ASN A 1 109 ? -0.744 1.286 10.915 1.00 98.31 109 ASN A N 1
ATOM 906 C CA . ASN A 1 109 ? -1.630 2.431 11.122 1.00 98.31 109 ASN A CA 1
ATOM 907 C C . ASN A 1 109 ? -3.074 1.995 11.394 1.00 98.31 109 ASN A C 1
ATOM 909 O O . ASN A 1 109 ? -3.714 2.486 12.325 1.00 98.31 109 ASN A O 1
ATOM 913 N N . ASN A 1 110 ? -3.587 1.032 10.630 1.00 97.88 110 ASN A N 1
ATOM 914 C CA . ASN A 1 110 ? -4.925 0.485 10.836 1.00 97.88 110 ASN A CA 1
ATOM 915 C C . ASN A 1 110 ? -5.041 -0.260 12.169 1.00 97.88 110 ASN A C 1
ATOM 917 O O . ASN A 1 110 ? -6.046 -0.114 12.867 1.00 97.88 110 ASN A O 1
ATOM 921 N N . LYS A 1 111 ? -4.011 -1.020 12.564 1.00 97.75 111 LYS A N 1
ATOM 922 C CA . LYS A 1 111 ? -3.965 -1.669 13.880 1.00 97.75 111 LYS A CA 1
ATOM 923 C C . LYS A 1 111 ? -3.952 -0.634 15.007 1.00 97.75 111 LYS A C 1
ATOM 925 O O . LYS A 1 111 ? -4.736 -0.764 15.940 1.00 97.75 111 LYS A O 1
ATOM 930 N N . ALA A 1 112 ? -3.146 0.419 14.890 1.00 97.88 112 ALA A N 1
ATOM 931 C CA . ALA A 1 112 ? -3.088 1.501 15.868 1.00 97.88 112 ALA A CA 1
ATOM 932 C C . ALA A 1 112 ? -4.435 2.230 16.005 1.00 97.88 112 ALA A C 1
ATOM 934 O O . ALA A 1 112 ? -4.883 2.475 17.121 1.00 97.88 112 ALA A O 1
ATOM 935 N N . LYS A 1 113 ? -5.125 2.523 14.893 1.00 97.75 113 LYS A N 1
ATOM 936 C CA . LYS A 1 113 ? -6.481 3.104 14.912 1.00 97.75 113 LYS A CA 1
ATOM 937 C C . LYS A 1 113 ? -7.479 2.202 15.643 1.00 97.75 113 LYS A C 1
ATOM 939 O O . LYS A 1 113 ? -8.210 2.684 16.501 1.00 97.75 113 LYS A O 1
ATOM 944 N N . LYS A 1 114 ? -7.481 0.897 15.345 1.00 96.31 114 LYS A N 1
ATOM 945 C CA . LYS A 1 114 ? -8.353 -0.076 16.028 1.00 96.31 114 LYS A CA 1
ATOM 946 C C . LYS A 1 114 ? -8.080 -0.124 17.530 1.00 96.31 114 LYS A C 1
ATOM 948 O O . LYS A 1 114 ? -9.023 -0.057 18.304 1.00 96.31 114 LYS A O 1
ATOM 953 N N . LEU A 1 115 ? -6.811 -0.183 17.933 1.00 94.12 115 LEU A N 1
ATOM 954 C CA . LEU A 1 115 ? -6.425 -0.191 19.347 1.00 94.12 115 LEU A CA 1
ATOM 955 C C . LEU A 1 115 ? -6.832 1.103 20.060 1.00 94.12 115 LEU A C 1
ATOM 957 O O . LEU A 1 115 ? -7.378 1.037 21.152 1.00 94.12 115 LEU A O 1
ATOM 961 N N . LYS A 1 116 ? -6.657 2.270 19.427 1.00 95.38 116 LYS A N 1
ATOM 962 C CA . LYS A 1 116 ? -7.134 3.550 19.979 1.00 95.38 116 LYS A CA 1
ATOM 963 C C . LYS A 1 116 ? -8.650 3.569 20.182 1.00 95.38 116 LYS A C 1
ATOM 965 O O . LYS A 1 116 ? -9.109 4.095 21.187 1.00 95.38 116 LYS A O 1
ATOM 970 N N . ASN A 1 117 ? -9.420 3.005 19.252 1.00 93.69 117 ASN A N 1
ATOM 971 C CA . ASN A 1 117 ? -10.873 2.910 19.408 1.00 93.69 117 ASN A CA 1
ATOM 972 C C . ASN A 1 117 ? -11.258 1.955 20.545 1.00 93.69 117 ASN A C 1
ATOM 974 O O . ASN A 1 117 ? -12.115 2.304 21.345 1.00 93.69 117 ASN A O 1
ATOM 978 N N . ILE A 1 118 ? -10.587 0.804 20.657 1.00 91.56 118 ILE A N 1
ATOM 979 C CA . ILE A 1 118 ? -10.797 -0.137 21.769 1.00 91.56 118 ILE A CA 1
ATOM 980 C C . ILE A 1 118 ? -10.493 0.541 23.108 1.00 91.56 118 ILE A C 1
ATOM 982 O O . ILE A 1 118 ? -11.297 0.438 24.023 1.00 91.56 118 ILE A O 1
ATOM 986 N N . LEU A 1 119 ? -9.387 1.287 23.209 1.00 92.38 119 LEU A N 1
ATOM 987 C CA . LEU A 1 119 ? -9.043 2.022 24.429 1.00 92.38 119 LEU A CA 1
ATOM 988 C C . LEU A 1 119 ? -10.134 3.027 24.820 1.00 92.38 119 LEU A C 1
ATOM 990 O O . LEU A 1 119 ? -10.536 3.049 25.978 1.00 92.38 119 LEU A O 1
ATOM 994 N N . LYS A 1 120 ? -10.682 3.779 23.857 1.00 91.81 120 LYS A N 1
ATOM 995 C CA . LYS A 1 120 ? -11.826 4.674 24.107 1.00 91.81 120 LYS A CA 1
ATOM 996 C C . LYS A 1 120 ? -13.073 3.921 24.576 1.00 91.81 120 LYS A C 1
ATOM 998 O O . LYS A 1 120 ? -13.753 4.369 25.487 1.00 91.81 120 LYS A O 1
ATOM 1003 N N . GLU A 1 121 ? -13.379 2.767 23.984 1.00 89.50 121 GLU A N 1
ATOM 1004 C CA . GLU A 1 121 ? -14.491 1.927 24.454 1.00 89.50 121 GLU A CA 1
ATOM 1005 C C . GLU A 1 121 ? -14.244 1.393 25.877 1.00 89.50 121 GLU A C 1
ATOM 1007 O O . GLU A 1 121 ? -15.186 1.256 26.659 1.00 89.50 121 GLU A O 1
ATOM 1012 N N . CYS A 1 122 ? -12.986 1.114 26.234 1.00 91.31 122 CYS A N 1
ATOM 1013 C CA . CYS A 1 122 ? -12.598 0.695 27.578 1.00 91.31 122 CYS A CA 1
ATOM 1014 C C . CYS A 1 122 ? -12.720 1.822 28.616 1.00 91.31 122 CYS A C 1
ATOM 1016 O O . CYS A 1 122 ? -13.025 1.519 29.767 1.00 91.31 122 CYS A O 1
ATOM 1018 N N . GLU A 1 123 ? -12.562 3.097 28.247 1.00 91.06 123 GLU A N 1
ATOM 1019 C CA . GLU A 1 123 ? -12.799 4.234 29.159 1.00 91.06 123 GLU A CA 1
ATOM 1020 C C . GLU A 1 123 ? -14.246 4.242 29.684 1.00 91.06 123 GLU A C 1
ATOM 1022 O O . GLU A 1 123 ? -14.491 4.518 30.857 1.00 91.06 123 GLU A O 1
ATOM 1027 N N . GLU A 1 124 ? -15.212 3.828 28.860 1.00 89.06 124 GLU A N 1
ATOM 1028 C CA . GLU A 1 124 ? -16.622 3.728 29.253 1.00 89.06 124 GLU A CA 1
ATOM 1029 C C . GLU A 1 124 ? -16.960 2.448 30.039 1.00 89.06 124 GLU A C 1
ATOM 1031 O O . GLU A 1 124 ? -18.119 2.248 30.416 1.00 89.06 124 GLU A O 1
ATOM 1036 N N . LYS A 1 125 ? -15.992 1.553 30.302 1.00 92.31 125 LYS A N 1
ATOM 1037 C CA . LYS A 1 125 ? -16.265 0.251 30.938 1.00 92.31 125 LYS A CA 1
ATOM 1038 C C . LYS A 1 125 ? -16.998 0.415 32.271 1.00 92.31 125 LYS A C 1
ATOM 1040 O O . LYS A 1 125 ? -17.956 -0.313 32.532 1.00 92.31 125 LYS A O 1
ATOM 1045 N N . GLU A 1 126 ? -16.593 1.392 33.082 1.00 92.44 126 GLU A N 1
ATOM 1046 C CA . GLU A 1 126 ? -17.111 1.570 34.441 1.00 92.44 126 GLU A CA 1
ATOM 1047 C C . GLU A 1 126 ? -18.594 1.956 34.434 1.00 92.44 126 GLU A C 1
ATOM 1049 O O . GLU A 1 126 ? -19.346 1.519 35.300 1.00 92.44 126 GLU A O 1
ATOM 1054 N N . LYS A 1 127 ? -19.066 2.639 33.381 1.00 93.25 127 LYS A N 1
ATOM 1055 C CA . LYS A 1 127 ? -20.490 2.937 33.182 1.00 93.25 127 LYS A CA 1
ATOM 1056 C C . LYS A 1 127 ? -21.340 1.669 33.094 1.00 93.25 127 LYS A C 1
ATOM 1058 O O . LYS A 1 127 ? -22.445 1.637 33.623 1.00 93.25 127 LYS A O 1
ATOM 1063 N N . TYR A 1 128 ? -20.845 0.605 32.454 1.00 94.88 128 TYR A N 1
ATOM 1064 C CA . TYR A 1 128 ? -21.577 -0.667 32.385 1.00 94.88 128 TYR A CA 1
ATOM 1065 C C . TYR A 1 128 ? -21.656 -1.360 33.741 1.00 94.88 128 TYR A C 1
ATOM 1067 O O . TYR A 1 128 ? -22.672 -1.987 34.034 1.00 94.88 128 TYR A O 1
ATOM 1075 N N . LYS A 1 129 ? -20.607 -1.236 34.560 1.00 94.38 129 LYS A N 1
ATOM 1076 C CA . LYS A 1 129 ? -20.595 -1.763 35.924 1.00 94.38 129 LYS A CA 1
ATOM 1077 C C . LYS A 1 129 ? -21.569 -0.989 36.812 1.00 94.38 129 LYS A C 1
ATOM 1079 O O . LYS A 1 129 ? -22.464 -1.614 37.359 1.00 94.38 129 LYS A O 1
ATOM 1084 N N . ILE A 1 130 ? -21.488 0.345 36.827 1.00 94.56 130 ILE A N 1
ATOM 1085 C CA . ILE A 1 130 ? -22.424 1.219 37.556 1.00 94.56 130 ILE A CA 1
ATOM 1086 C C . ILE A 1 130 ? -23.871 0.926 37.146 1.00 94.56 130 ILE A C 1
ATOM 1088 O O . ILE A 1 130 ? -24.720 0.699 38.000 1.00 94.56 130 ILE A O 1
ATOM 1092 N N . ASN A 1 131 ? -24.162 0.844 35.844 1.00 95.12 131 ASN A N 1
ATOM 1093 C CA . ASN A 1 131 ? -25.506 0.508 35.371 1.00 95.12 131 ASN A CA 1
ATOM 1094 C C . ASN A 1 131 ? -25.955 -0.894 35.819 1.00 95.12 131 ASN A C 1
ATOM 1096 O O . ASN A 1 131 ? -27.125 -1.084 36.142 1.00 95.12 131 ASN A O 1
ATOM 1100 N N . GLY A 1 132 ? -25.053 -1.880 35.827 1.00 95.81 132 GLY A N 1
ATOM 1101 C CA . GLY A 1 132 ? -25.336 -3.227 36.327 1.00 95.81 132 GLY A CA 1
ATOM 1102 C C . GLY A 1 132 ? -25.643 -3.235 37.823 1.00 95.81 132 GLY A C 1
ATOM 1103 O O . GLY A 1 132 ? -26.627 -3.850 38.237 1.00 95.81 132 GLY A O 1
ATOM 1104 N N . ASP A 1 133 ? -24.858 -2.497 38.607 1.00 95.56 133 ASP A N 1
ATOM 1105 C CA . ASP A 1 133 ? -25.032 -2.339 40.051 1.00 95.56 133 ASP A CA 1
ATOM 1106 C C . ASP A 1 133 ? -26.377 -1.641 40.351 1.00 95.56 133 ASP A C 1
ATOM 1108 O O . ASP A 1 133 ? -27.164 -2.139 41.155 1.00 95.56 133 ASP A O 1
ATOM 1112 N N . LEU A 1 134 ? -26.718 -0.570 39.619 1.00 95.62 134 LEU A N 1
ATOM 1113 C CA . LEU A 1 134 ? -28.008 0.128 39.724 1.00 95.62 134 LEU A CA 1
ATOM 1114 C C . LEU A 1 134 ? -29.196 -0.784 39.395 1.00 95.62 134 LEU A C 1
ATOM 1116 O O . LEU A 1 134 ? -30.133 -0.886 40.187 1.00 95.62 134 LEU A O 1
ATOM 1120 N N . LEU A 1 135 ? -29.171 -1.478 38.251 1.00 95.81 135 LEU A N 1
ATOM 1121 C CA . LEU A 1 135 ? -30.254 -2.399 37.884 1.00 95.81 135 LEU A CA 1
ATOM 1122 C C . LEU A 1 135 ? -30.402 -3.544 38.894 1.00 95.81 135 LEU A C 1
ATOM 1124 O O . LEU A 1 135 ? -31.515 -4.014 39.116 1.00 95.81 135 LEU A O 1
ATOM 1128 N N . THR A 1 136 ? -29.304 -3.992 39.505 1.00 96.31 136 THR A N 1
ATOM 1129 C CA . THR A 1 136 ? -29.335 -5.032 40.540 1.00 96.31 136 THR A CA 1
ATOM 1130 C C . THR A 1 136 ? -30.009 -4.517 41.809 1.00 96.31 136 THR A C 1
ATOM 1132 O O . THR A 1 136 ? -30.909 -5.178 42.327 1.00 96.31 136 THR A O 1
ATOM 1135 N N . SER A 1 137 ? -29.648 -3.317 42.272 1.00 95.19 137 SER A N 1
ATOM 1136 C CA . SER A 1 137 ? -30.252 -2.686 43.453 1.00 95.19 137 SER A CA 1
ATOM 1137 C C . SER A 1 137 ? -31.750 -2.421 43.283 1.00 95.19 137 SER A C 1
ATOM 1139 O O . SER A 1 137 ? -32.521 -2.612 44.220 1.00 95.19 137 SER A O 1
ATOM 1141 N N . TYR A 1 138 ? -32.179 -2.030 42.080 1.00 94.50 138 TYR A N 1
ATOM 1142 C CA . TYR A 1 138 ? -33.578 -1.722 41.763 1.00 94.50 138 TYR A CA 1
ATOM 1143 C C . TYR A 1 138 ? -34.294 -2.845 40.998 1.00 94.50 138 TYR A C 1
ATOM 1145 O O . TYR A 1 138 ? -35.298 -2.595 40.331 1.00 94.50 138 TYR A O 1
ATOM 1153 N N . ILE A 1 139 ? -33.819 -4.093 41.081 1.00 94.00 139 ILE A N 1
ATOM 1154 C CA . ILE A 1 139 ? -34.312 -5.196 40.237 1.00 94.00 139 ILE A CA 1
ATOM 1155 C C . ILE A 1 139 ? -35.828 -5.416 40.337 1.00 94.00 139 ILE A C 1
ATOM 1157 O O . ILE A 1 139 ? -36.476 -5.737 39.343 1.00 94.00 139 ILE A O 1
ATOM 1161 N N . TYR A 1 140 ? -36.408 -5.178 41.515 1.00 93.94 140 TYR A N 1
ATOM 1162 C CA . TYR A 1 140 ? -37.844 -5.297 41.779 1.00 93.94 140 TYR A CA 1
ATOM 1163 C C . TYR A 1 140 ? -38.697 -4.278 41.004 1.00 93.94 140 TYR A C 1
ATOM 1165 O O . TYR A 1 140 ? -39.888 -4.505 40.800 1.00 93.94 140 TYR A O 1
ATOM 1173 N N . MET A 1 141 ? -38.103 -3.170 40.549 1.00 91.69 141 MET A N 1
ATOM 1174 C CA . MET A 1 141 ? -38.768 -2.164 39.717 1.00 91.69 141 MET A CA 1
ATOM 1175 C C . MET A 1 141 ? -38.771 -2.540 38.226 1.00 91.69 141 MET A C 1
ATOM 1177 O O . MET A 1 141 ? -39.548 -1.982 37.450 1.00 91.69 141 MET A O 1
ATOM 1181 N N . ILE A 1 142 ? -37.926 -3.487 37.804 1.00 92.62 142 ILE A N 1
ATOM 1182 C CA . ILE A 1 142 ? -37.737 -3.838 36.395 1.00 92.62 142 ILE A CA 1
ATOM 1183 C C . ILE A 1 142 ? -38.741 -4.918 35.981 1.00 92.62 142 ILE A C 1
ATOM 1185 O O . ILE A 1 142 ? -38.701 -6.055 36.450 1.00 92.62 142 ILE A O 1
ATOM 1189 N N . LYS A 1 143 ? -39.607 -4.589 35.021 1.00 90.75 143 LYS A N 1
ATOM 1190 C CA . LYS A 1 143 ? -40.525 -5.541 34.380 1.00 90.75 143 LYS A CA 1
ATOM 1191 C C . LYS A 1 143 ? -39.969 -6.021 33.038 1.00 90.75 143 LYS A C 1
ATOM 1193 O O . LYS A 1 143 ? -39.311 -5.271 32.318 1.00 90.75 143 LYS A O 1
ATOM 1198 N N . LYS A 1 144 ? -40.255 -7.278 32.683 1.00 91.50 144 LYS A N 1
ATOM 1199 C CA . LYS A 1 144 ? -39.942 -7.817 31.350 1.00 91.50 144 LYS A CA 1
ATOM 1200 C C . LYS A 1 144 ? -40.709 -7.028 30.278 1.00 91.50 144 LYS A C 1
ATOM 1202 O O . LYS A 1 144 ? -41.868 -6.684 30.501 1.00 91.50 144 LYS A O 1
ATOM 1207 N N . GLY A 1 145 ? -40.073 -6.759 29.137 1.00 91.19 145 GLY A N 1
ATOM 1208 C CA . GLY A 1 145 ? -40.657 -5.958 28.054 1.00 91.19 145 GLY A CA 1
ATOM 1209 C C . GLY A 1 145 ? -40.430 -4.446 28.166 1.00 91.19 145 GLY A C 1
ATOM 1210 O O . GLY A 1 145 ? -40.928 -3.703 27.329 1.00 91.19 145 GLY A O 1
ATOM 1211 N N . LEU A 1 146 ? -39.694 -3.963 29.175 1.00 93.56 146 LEU A N 1
ATOM 1212 C CA . LEU A 1 146 ? -39.303 -2.551 29.258 1.00 93.56 146 LEU A CA 1
ATOM 1213 C C . LEU A 1 146 ? -38.138 -2.234 28.307 1.00 93.56 146 LEU A C 1
ATOM 1215 O O . LEU A 1 146 ? -37.181 -3.001 28.216 1.00 93.56 146 LEU A O 1
ATOM 1219 N N . LYS A 1 147 ? -38.210 -1.068 27.652 1.00 95.31 147 LYS A N 1
ATOM 1220 C CA . LYS A 1 147 ? -37.171 -0.518 26.754 1.00 95.31 147 LYS A CA 1
ATOM 1221 C C . LYS A 1 147 ? -36.064 0.222 27.490 1.00 95.31 147 LYS A C 1
ATOM 1223 O O . LYS A 1 147 ? -34.910 0.224 27.071 1.00 95.31 147 LYS A O 1
ATOM 1228 N N . GLU A 1 148 ? -36.428 0.895 28.569 1.00 95.44 148 GLU A N 1
ATOM 1229 C CA . GLU A 1 148 ? -35.527 1.681 29.397 1.00 95.44 148 GLU A CA 1
ATOM 1230 C C . GLU A 1 148 ? -36.144 1.897 30.776 1.00 95.44 148 GLU A C 1
ATOM 1232 O O . GLU A 1 148 ? -37.351 1.724 30.965 1.00 95.44 148 GLU A O 1
ATOM 1237 N N . ILE A 1 149 ? -35.303 2.245 31.744 1.00 95.75 149 ILE A N 1
ATOM 1238 C CA . ILE A 1 149 ? -35.709 2.587 33.103 1.00 95.75 149 ILE A CA 1
ATOM 1239 C C . ILE A 1 149 ? -34.863 3.754 33.609 1.00 95.75 149 ILE A C 1
ATOM 1241 O O . ILE A 1 149 ? -33.669 3.835 33.318 1.00 95.75 149 ILE A O 1
ATOM 1245 N N . LEU A 1 150 ? -35.492 4.665 34.344 1.00 95.88 150 LEU A N 1
ATOM 1246 C CA . LEU A 1 150 ? -34.853 5.829 34.944 1.00 95.88 150 LEU A CA 1
ATOM 1247 C C . LEU A 1 150 ? -34.635 5.538 36.432 1.00 95.88 150 LEU A C 1
ATOM 1249 O O . LEU A 1 150 ? -35.598 5.272 37.149 1.00 95.88 150 LEU A O 1
ATOM 1253 N N . LEU A 1 151 ? -33.376 5.515 36.874 1.00 93.69 151 LEU A N 1
ATOM 1254 C CA . LEU A 1 151 ? -32.983 5.105 38.226 1.00 93.69 151 LEU A CA 1
ATOM 1255 C C . LEU A 1 151 ? -32.104 6.162 38.889 1.00 93.69 151 LEU A C 1
ATOM 1257 O O . LEU A 1 151 ? -31.305 6.812 38.219 1.00 93.69 151 LEU A O 1
ATOM 1261 N N . LEU A 1 152 ? -32.236 6.303 40.206 1.00 93.12 152 LEU A N 1
ATOM 1262 C CA . LEU A 1 152 ? -31.404 7.202 41.000 1.00 93.12 152 LEU A CA 1
ATOM 1263 C C . LEU A 1 152 ? -29.978 6.645 41.113 1.00 93.12 152 LEU A C 1
ATOM 1265 O O . LEU A 1 152 ? -29.791 5.521 41.590 1.00 93.12 152 LEU A O 1
ATOM 1269 N N . ASN A 1 153 ? -28.978 7.423 40.696 1.00 93.06 153 ASN A N 1
ATOM 1270 C CA . ASN A 1 153 ? -27.576 7.028 40.737 1.00 93.06 153 ASN A CA 1
ATOM 1271 C C . ASN A 1 153 ? -26.942 7.313 42.103 1.00 93.06 153 ASN A C 1
ATOM 1273 O O . ASN A 1 153 ? -26.463 8.414 42.357 1.00 93.06 153 ASN A O 1
ATOM 1277 N N . PHE A 1 154 ? -26.847 6.284 42.945 1.00 91.19 154 PHE A N 1
ATOM 1278 C CA . PHE A 1 154 ? -26.210 6.379 44.264 1.00 91.19 154 PHE A CA 1
ATOM 1279 C C . PHE A 1 154 ? -24.669 6.475 44.232 1.00 91.19 154 PHE A C 1
ATOM 1281 O O . PHE A 1 154 ? -24.049 6.549 45.288 1.00 91.19 154 PHE A O 1
ATOM 1288 N N . TYR A 1 155 ? -24.037 6.467 43.050 1.00 87.50 155 TYR A N 1
ATOM 1289 C CA . TYR A 1 155 ? -22.609 6.782 42.886 1.00 87.50 155 TYR A CA 1
ATOM 1290 C C . TYR A 1 155 ? -22.349 8.268 42.591 1.00 87.50 155 TYR A C 1
ATOM 1292 O O . TYR A 1 155 ? -21.190 8.663 42.495 1.00 87.50 155 TYR A O 1
ATOM 1300 N N . SER A 1 156 ? -23.397 9.074 42.380 1.00 88.19 156 SER A N 1
ATOM 1301 C CA . SER A 1 156 ? -23.286 10.517 42.141 1.00 88.19 156 SER A CA 1
ATOM 1302 C C . SER A 1 156 ? -23.567 11.286 43.429 1.00 88.19 156 SER A C 1
ATOM 1304 O O . SER A 1 156 ? -24.601 11.065 44.057 1.00 88.19 156 SER A O 1
ATOM 1306 N N . ASP A 1 157 ? -22.694 12.232 43.779 1.00 81.88 157 ASP A N 1
ATOM 1307 C CA . ASP A 1 157 ? -22.870 13.111 44.948 1.00 81.88 157 ASP A CA 1
ATOM 1308 C C . ASP A 1 157 ? -24.089 14.048 44.813 1.00 81.88 157 ASP A C 1
ATOM 1310 O O . ASP A 1 157 ? -24.568 14.597 45.802 1.00 81.88 157 ASP A O 1
ATOM 1314 N N . ASN A 1 158 ? -24.612 14.215 43.591 1.00 83.19 158 ASN A N 1
ATOM 1315 C CA . ASN A 1 158 ? -25.713 15.125 43.264 1.00 83.19 158 ASN A CA 1
ATOM 1316 C C . ASN A 1 158 ? -27.072 14.419 43.088 1.00 83.19 158 ASN A C 1
ATOM 1318 O O . ASN A 1 158 ? -27.998 15.032 42.560 1.00 83.19 158 ASN A O 1
ATOM 1322 N N . GLU A 1 159 ? -27.197 13.139 43.467 1.00 80.06 159 GLU A N 1
ATOM 1323 C CA . GLU A 1 159 ? -28.454 12.372 43.346 1.00 80.06 159 GLU A CA 1
ATOM 1324 C C . GLU A 1 159 ? -29.050 12.384 41.919 1.00 80.06 159 GLU A C 1
ATOM 1326 O O . GLU A 1 159 ? -30.261 12.455 41.700 1.00 80.06 159 GLU A O 1
ATOM 1331 N N . GLU A 1 160 ? -28.188 12.318 40.903 1.00 90.56 160 GLU A N 1
ATOM 1332 C CA . GLU A 1 160 ? -28.622 12.366 39.506 1.00 90.56 160 GLU A CA 1
ATOM 1333 C C . GLU A 1 160 ? -29.369 11.093 39.085 1.00 90.56 160 GLU A C 1
ATOM 1335 O O . GLU A 1 160 ? -29.002 9.972 39.441 1.00 90.56 160 GLU A O 1
ATOM 1340 N N . TYR A 1 161 ? -30.395 11.251 38.250 1.00 91.81 161 TYR A N 1
ATOM 1341 C CA . TYR A 1 161 ? -31.082 10.120 37.634 1.00 91.81 161 TYR A CA 1
ATOM 1342 C C . TYR A 1 161 ? -30.404 9.705 36.328 1.00 91.81 161 TYR A C 1
ATOM 1344 O O . TYR A 1 161 ? -30.090 10.534 35.474 1.00 91.81 161 TYR A O 1
ATOM 1352 N N . VAL A 1 162 ? -30.231 8.398 36.141 1.00 93.44 162 VAL A N 1
ATOM 1353 C CA . VAL A 1 162 ? -29.633 7.804 34.943 1.00 93.44 162 VAL A CA 1
ATOM 1354 C C . VAL A 1 162 ? -30.666 6.943 34.228 1.00 93.44 162 VAL A C 1
ATOM 1356 O O . VAL A 1 162 ? -31.264 6.039 34.813 1.00 93.44 162 VAL A O 1
ATOM 1359 N N . THR A 1 163 ? -30.846 7.196 32.931 1.00 95.75 163 THR A N 1
ATOM 1360 C CA . THR A 1 163 ? -31.657 6.345 32.054 1.00 95.75 163 THR A CA 1
ATOM 1361 C C . THR A 1 163 ? -30.823 5.175 31.541 1.00 95.75 163 THR A C 1
ATOM 1363 O O . THR A 1 163 ? -29.835 5.362 30.823 1.00 95.75 163 THR A O 1
ATOM 1366 N N . ILE A 1 164 ? -31.230 3.952 31.875 1.00 95.31 164 ILE A N 1
ATOM 1367 C CA . ILE A 1 164 ? -30.575 2.714 31.451 1.00 95.31 164 ILE A CA 1
ATOM 1368 C C . ILE A 1 164 ? -31.461 2.011 30.426 1.00 95.31 164 ILE A C 1
ATOM 1370 O O . ILE A 1 164 ? -32.597 1.644 30.720 1.00 95.31 164 ILE A O 1
ATOM 1374 N N . LYS A 1 165 ? -30.925 1.795 29.220 1.00 95.50 165 LYS A N 1
ATOM 1375 C CA . LYS A 1 165 ? -31.600 1.030 28.164 1.00 95.50 165 LYS A CA 1
ATOM 1376 C C . LYS A 1 165 ? -31.589 -0.463 28.481 1.00 95.50 165 LYS A C 1
ATOM 1378 O O . LYS A 1 165 ? -30.567 -1.005 28.901 1.00 95.50 165 LYS A O 1
ATOM 1383 N N . LEU A 1 166 ? -32.714 -1.111 28.220 1.00 95.56 166 LEU A N 1
ATOM 1384 C CA . LEU A 1 166 ? -32.971 -2.525 28.449 1.00 95.56 166 LEU A CA 1
ATOM 1385 C C . LEU A 1 166 ? -33.367 -3.196 27.131 1.00 95.56 166 LEU A C 1
ATOM 1387 O O . LEU A 1 166 ? -33.872 -2.566 26.206 1.00 95.56 166 LEU A O 1
ATOM 1391 N N . ASP A 1 167 ? -33.117 -4.493 27.046 1.00 94.62 167 ASP A N 1
ATOM 1392 C CA . ASP A 1 167 ? -33.599 -5.345 25.968 1.00 94.62 167 ASP A CA 1
ATOM 1393 C C . ASP A 1 167 ? -34.952 -5.934 26.381 1.00 94.62 167 ASP A C 1
ATOM 1395 O O . ASP A 1 167 ? -35.029 -6.714 27.335 1.00 94.62 167 ASP A O 1
ATOM 1399 N N . GLU A 1 168 ? -36.010 -5.552 25.663 1.00 95.62 168 GLU A N 1
ATOM 1400 C CA . GLU A 1 168 ? -37.399 -5.946 25.936 1.00 95.62 168 GLU A CA 1
ATOM 1401 C C . GLU A 1 168 ? -37.590 -7.468 25.932 1.00 95.62 168 GLU A C 1
ATOM 1403 O O . GLU A 1 168 ? -38.443 -8.002 26.647 1.00 95.62 168 GLU A O 1
ATOM 1408 N N . ASN A 1 169 ? -36.777 -8.178 25.144 1.00 95.19 169 ASN A N 1
ATOM 1409 C CA . ASN A 1 169 ? -36.867 -9.626 24.997 1.00 95.19 169 ASN A CA 1
ATOM 1410 C C . ASN A 1 169 ? -36.183 -10.374 26.148 1.00 95.19 169 ASN A C 1
ATOM 1412 O O . ASN A 1 169 ? -36.456 -11.558 26.360 1.00 95.19 169 ASN A O 1
ATOM 1416 N N . LYS A 1 170 ? -35.316 -9.693 26.905 1.00 93.94 170 LYS A N 1
ATOM 1417 C CA . LYS A 1 170 ? -34.572 -10.262 28.028 1.00 93.94 170 LYS A CA 1
ATOM 1418 C C . LYS A 1 170 ? -35.315 -10.071 29.343 1.00 93.94 170 LYS A C 1
ATOM 1420 O O . LYS A 1 170 ? -36.002 -9.080 29.587 1.00 93.94 170 LYS A O 1
ATOM 1425 N N . THR A 1 171 ? -35.142 -11.033 30.234 1.00 95.50 171 THR A N 1
ATOM 1426 C CA . THR A 1 171 ? -35.527 -10.898 31.640 1.00 95.50 171 THR A CA 1
ATOM 1427 C C . THR A 1 171 ? -34.676 -9.824 32.338 1.00 95.50 171 THR A C 1
ATOM 1429 O O . THR A 1 171 ? -33.582 -9.491 31.865 1.00 95.50 171 THR A O 1
ATOM 1432 N N . PRO A 1 172 ? -35.130 -9.279 33.483 1.00 94.50 172 PRO A N 1
ATOM 1433 C CA . PRO A 1 172 ? -34.334 -8.337 34.274 1.00 94.50 172 PRO A CA 1
ATOM 1434 C C . PRO A 1 172 ? -32.923 -8.859 34.589 1.00 94.50 172 PRO A C 1
ATOM 1436 O O . PRO A 1 172 ? -31.934 -8.163 34.361 1.00 94.50 172 PRO A O 1
ATOM 1439 N N . SER A 1 173 ? -32.809 -10.122 35.011 1.00 95.06 173 SER A N 1
ATOM 1440 C CA . SER A 1 173 ? -31.520 -10.758 35.311 1.00 95.06 173 SER A CA 1
ATOM 1441 C C . SER A 1 173 ? -30.625 -10.910 34.077 1.00 95.06 173 SER A C 1
ATOM 1443 O O . SER A 1 173 ? -29.418 -10.703 34.173 1.00 95.06 173 SER A O 1
ATOM 1445 N N . GLU A 1 174 ? -31.181 -11.228 32.905 1.00 96.25 174 GLU A N 1
ATOM 1446 C CA . GLU A 1 174 ? -30.408 -11.315 31.656 1.00 96.25 174 GLU A CA 1
ATOM 1447 C C . GLU A 1 174 ? -29.895 -9.946 31.189 1.00 96.25 174 GLU A C 1
ATOM 1449 O O . GLU A 1 174 ? -28.774 -9.855 30.682 1.00 96.25 174 GLU A O 1
ATOM 1454 N N . ASN A 1 175 ? -30.674 -8.877 31.386 1.00 95.75 175 ASN A N 1
ATOM 1455 C CA . ASN A 1 175 ? -30.231 -7.505 31.126 1.00 95.75 175 ASN A CA 1
ATOM 1456 C C . ASN A 1 175 ? -29.043 -7.119 32.025 1.00 95.75 175 ASN A C 1
ATOM 1458 O O . ASN A 1 175 ? -28.015 -6.663 31.518 1.00 95.75 175 ASN A O 1
ATOM 1462 N N . ILE A 1 176 ? -29.130 -7.400 33.329 1.00 96.56 176 ILE A N 1
ATOM 1463 C CA . ILE A 1 176 ? -28.038 -7.190 34.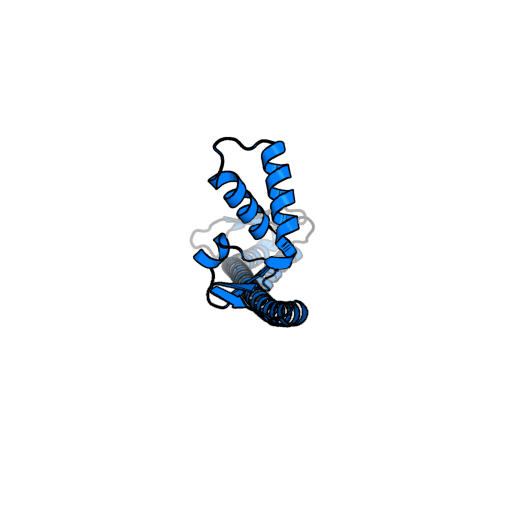295 1.00 96.56 176 ILE A CA 1
ATOM 1464 C C . ILE A 1 176 ? -26.791 -7.993 33.898 1.00 96.56 176 ILE A C 1
ATOM 1466 O O . ILE A 1 176 ? -25.695 -7.444 33.764 1.00 96.56 176 ILE A O 1
ATOM 1470 N N . GLN A 1 177 ? -26.947 -9.293 33.629 1.00 96.31 177 GLN A N 1
ATOM 1471 C CA . GLN A 1 177 ? -25.838 -10.144 33.192 1.00 96.31 177 GLN A CA 1
ATOM 1472 C C . GLN A 1 177 ? -25.204 -9.645 31.890 1.00 96.31 177 GLN A C 1
ATOM 1474 O O . GLN A 1 177 ? -23.990 -9.750 31.723 1.00 96.31 177 GLN A O 1
ATOM 1479 N N . SER A 1 178 ? -25.993 -9.102 30.960 1.00 96.25 178 SER A N 1
ATOM 1480 C CA . SER A 1 178 ? -25.486 -8.527 29.712 1.00 96.25 178 SER A CA 1
ATOM 1481 C C . SER A 1 178 ? -24.573 -7.323 29.966 1.00 96.25 178 SER A C 1
ATOM 1483 O O . SER A 1 178 ? -23.541 -7.199 29.301 1.00 96.25 178 SER A O 1
ATOM 1485 N N . LEU A 1 179 ? -24.908 -6.463 30.933 1.00 95.56 179 LEU A N 1
ATOM 1486 C CA . LEU A 1 179 ? -24.068 -5.327 31.322 1.00 95.56 179 LEU A CA 1
ATOM 1487 C C . LEU A 1 179 ? -22.743 -5.794 31.933 1.00 95.56 179 LEU A C 1
ATOM 1489 O O . LEU A 1 179 ? -21.684 -5.374 31.466 1.00 95.56 179 LEU A O 1
ATOM 1493 N N . TYR A 1 180 ? -22.773 -6.742 32.875 1.00 96.06 180 TYR A N 1
ATOM 1494 C CA . TYR A 1 180 ? -21.542 -7.299 33.452 1.00 96.06 180 TYR A CA 1
ATOM 1495 C C . TYR A 1 180 ? -20.699 -8.068 32.428 1.00 96.06 180 TYR A C 1
ATOM 1497 O O . TYR A 1 180 ? -19.472 -7.971 32.439 1.00 96.06 180 TYR A O 1
ATOM 1505 N N . LYS A 1 181 ? -21.323 -8.795 31.490 1.00 96.06 181 LYS A N 1
ATOM 1506 C CA . LYS A 1 181 ? -20.613 -9.430 30.365 1.00 96.06 181 LYS A CA 1
ATOM 1507 C C . LYS A 1 181 ? -19.892 -8.388 29.512 1.00 96.06 181 LYS A C 1
ATOM 1509 O O . LYS A 1 181 ? -18.742 -8.611 29.135 1.00 96.06 181 LYS A O 1
ATOM 1514 N N . LYS A 1 182 ? -20.534 -7.250 29.228 1.00 93.75 182 LYS A N 1
ATOM 1515 C CA . LYS A 1 182 ? -19.921 -6.156 28.464 1.00 93.75 182 LYS A CA 1
ATOM 1516 C C . LYS A 1 182 ? -18.774 -5.501 29.237 1.00 93.75 182 LYS A C 1
ATOM 1518 O O . LYS A 1 182 ? -17.699 -5.349 28.664 1.00 93.75 182 LYS A O 1
ATOM 1523 N N . TYR A 1 183 ? -18.956 -5.228 30.529 1.00 95.19 183 TYR A N 1
ATOM 1524 C CA . TYR A 1 183 ? -17.893 -4.751 31.419 1.00 95.19 183 TYR A CA 1
ATOM 1525 C C . TYR A 1 183 ? -16.677 -5.687 31.416 1.00 95.19 183 TYR A C 1
ATOM 1527 O O . TYR A 1 183 ? -15.569 -5.256 31.113 1.00 95.19 183 TYR A O 1
ATOM 1535 N N . ASN A 1 184 ? -16.882 -6.981 31.676 1.00 94.25 184 ASN A N 1
ATOM 1536 C CA . ASN A 1 184 ? -15.797 -7.964 31.738 1.00 94.25 184 ASN A CA 1
ATOM 1537 C C . ASN A 1 184 ? -15.071 -8.114 30.395 1.00 94.25 184 ASN A C 1
ATOM 1539 O O . ASN A 1 184 ? -13.856 -8.299 30.367 1.00 94.25 184 ASN A O 1
ATOM 1543 N N . LYS A 1 185 ? -15.798 -8.009 29.274 1.00 92.75 185 LYS A N 1
ATOM 1544 C CA . LYS A 1 185 ? -15.199 -8.018 27.936 1.00 92.75 185 LYS A CA 1
ATOM 1545 C C . LYS A 1 185 ? -14.289 -6.809 27.722 1.00 92.75 185 LYS A C 1
ATOM 1547 O O . LYS A 1 185 ? -13.173 -6.991 27.244 1.00 92.75 185 LYS A O 1
ATOM 1552 N N . LEU A 1 186 ? -14.751 -5.610 28.074 1.00 92.62 186 LEU A N 1
ATOM 1553 C CA . LEU A 1 186 ? -13.964 -4.381 27.952 1.00 92.62 186 LEU A CA 1
ATOM 1554 C C . LEU A 1 186 ? -12.757 -4.409 28.897 1.00 92.62 186 LEU A C 1
ATOM 1556 O O . LEU A 1 186 ? -11.641 -4.206 28.446 1.00 92.62 186 LEU A O 1
ATOM 1560 N N . LYS A 1 187 ? -12.943 -4.818 30.157 1.00 91.25 187 LYS A N 1
ATOM 1561 C CA . LYS A 1 187 ? -11.858 -4.991 31.138 1.00 91.25 187 LYS A CA 1
ATOM 1562 C C . LYS A 1 187 ? -10.772 -5.972 30.684 1.00 91.25 187 LYS A C 1
ATOM 1564 O O . LYS A 1 187 ? -9.616 -5.795 31.021 1.00 91.25 187 LYS A O 1
ATOM 1569 N N . LYS A 1 188 ? -11.135 -7.026 29.947 1.00 89.94 188 LYS A N 1
ATOM 1570 C CA . LYS A 1 188 ? -10.166 -7.980 29.380 1.00 89.94 188 LYS A CA 1
ATOM 1571 C C . LYS A 1 188 ? -9.463 -7.445 28.123 1.00 89.94 188 LYS A C 1
ATOM 1573 O O . LYS A 1 188 ? -8.451 -8.003 27.715 1.00 89.94 188 LYS A O 1
ATOM 1578 N N . SER A 1 189 ? -10.063 -6.45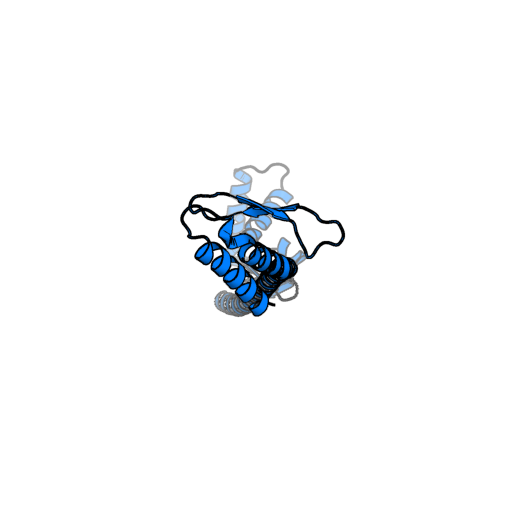7 27.462 1.00 85.25 189 SER A N 1
ATOM 1579 C CA . SER A 1 189 ? -9.570 -5.878 26.205 1.00 85.25 189 SER A CA 1
ATOM 1580 C C . SER A 1 189 ? -8.686 -4.643 26.420 1.00 85.25 189 SER A C 1
ATOM 1582 O O . SER A 1 189 ? -8.071 -4.181 25.461 1.00 85.25 189 SER A O 1
ATOM 1584 N N . GLU A 1 190 ? -8.671 -4.116 27.645 1.00 79.81 190 GLU A N 1
ATOM 1585 C CA . GLU A 1 190 ? -7.701 -3.155 28.186 1.00 79.81 190 GLU A CA 1
ATOM 1586 C C . GLU A 1 190 ? -6.345 -3.826 28.438 1.00 79.81 190 GLU A C 1
ATOM 1588 O O . GLU A 1 190 ? -5.327 -3.209 28.054 1.00 79.81 190 GLU A O 1
#

Sequence (190 aa):
GKSLSKSIYKNISQDNNTINMELIFNFFKIFIKNLENNIKFKIYMDKDIFKDFHCVELENLESIYSSLSFNNPSSLLDEFFTVKDKQDRLLNRSVDLQRLILNNIDRCNNKAKKLKNILKECEEKEKYKINGDLLTSYIYMIKKGLKEILLLNFYSDNEE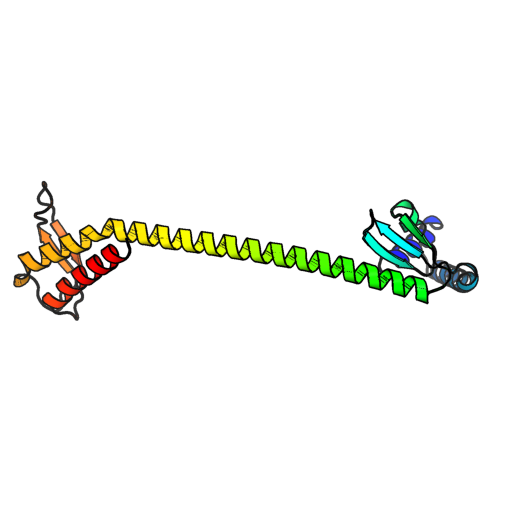YVTIKLDENKTPSENIQSLYKKYNKLKKSE

Foldseek 3Di:
DVQVVVLLVCVLVVVDPDDDPVSVVVSVVVCVVCLVVFQWWKFWADVNHTDDIDRGDRPVRVVHTDIDTDDDVVVSVVVRVVRNVVVVVVVVVVVVVVVVVVVVVVVVVVVVVVLVVLVVLLVCLVVLVQLLVQLVVVVVVDDQQDQWDWTQRPVDPVRDIDIDGADNNDRSVVRSVVSVVSSVVSVVSD